Protein AF-A0A2D0ILC5-F1 (afdb_monomer)

Nearest PDB structures (foldseek):
  3kry-assembly5_D  TM=5.131E-01  e=1.274E-02  Homo sapiens
  3kek-assembly2_B  TM=4.446E-01  e=2.159E-02  Homo sapiens
  5uwm-assembly1_A  TM=5.035E-01  e=8.807E-02  Homo sapiens
  8axp-assembly1_B  TM=3.397E-01  e=2.121E-01  Neisseria gonorrhoeae
  1y3h-assembly1_B-2  TM=2.633E-01  e=1.554E+00  Mycobacterium tuberculosis

Solvent-accessible surface area (backbone atoms only — not comparable to full-atom values): 20370 Å² total; per-residue (Å²): 144,73,82,73,66,59,56,61,54,52,51,51,52,49,50,52,50,50,51,50,50,48,51,49,46,65,75,52,53,73,69,60,97,78,74,52,91,82,43,49,86,36,21,66,29,20,24,29,34,32,72,92,24,62,90,68,71,70,38,69,27,29,32,27,77,60,51,35,56,46,42,19,35,44,66,64,79,82,45,49,37,33,38,40,32,68,90,80,49,72,51,76,44,65,44,49,71,43,49,56,51,36,31,50,57,50,30,77,63,26,42,92,47,50,34,37,54,42,54,45,87,77,61,80,89,72,73,66,26,39,42,49,69,40,67,54,62,63,34,54,76,78,67,75,34,71,87,54,60,58,48,54,44,35,64,84,47,78,63,50,67,59,44,34,76,74,35,88,84,45,81,66,27,26,43,44,27,34,37,58,45,80,42,50,65,66,59,51,50,50,43,28,59,34,48,68,48,86,55,62,69,60,48,51,51,53,51,52,31,53,50,52,43,36,38,51,38,39,48,44,26,40,34,60,35,58,47,88,81,68,80,77,71,94,80,82,93,76,84,93,74,81,80,75,73,64,52,47,71,41,68,40,81,52,49,72,42,102,75,49,72,56,36,52,46,48,93,45,67,69,58,35,51,52,47,43,30,65,69,41,44,90,82,34,91,44,48,54,77,88,72,72,54,65,18,74,56,45,53,55,51,47,50,52,32,28,48,42,59,81,80,80,64,73,81,72,67,92,85,69,88,71,92,78,91,86,70,95,70,67,62,46,74,72,78,76,66,85,74,70,75,76,75,79,79,80,129

Mean predicted aligned error: 12.97 Å

Structure (mmCIF, N/CA/C/O backbone):
data_AF-A0A2D0ILC5-F1
#
_entry.id   AF-A0A2D0ILC5-F1
#
loop_
_atom_site.group_PDB
_atom_site.id
_atom_site.type_symbol
_atom_site.label_atom_id
_atom_site.label_alt_id
_atom_site.label_comp_id
_atom_site.label_asym_id
_atom_site.label_entity_id
_atom_site.label_seq_id
_atom_site.pdbx_PDB_ins_code
_atom_site.Cartn_x
_atom_site.Cartn_y
_atom_site.Cartn_z
_atom_site.occupancy
_atom_site.B_iso_or_equiv
_atom_site.auth_seq_id
_atom_site.auth_comp_id
_atom_site.auth_asym_id
_atom_site.auth_atom_id
_atom_site.pdbx_PDB_model_num
ATOM 1 N N . MET A 1 1 ? -43.924 45.103 -37.469 1.00 51.53 1 MET A N 1
ATOM 2 C CA . MET A 1 1 ? -44.116 44.414 -36.174 1.00 51.53 1 MET A CA 1
ATOM 3 C C . MET A 1 1 ? -42.896 43.537 -35.820 1.00 51.53 1 MET A C 1
ATOM 5 O O . MET A 1 1 ? -43.056 42.352 -35.606 1.00 51.53 1 MET A O 1
ATOM 9 N N . TYR A 1 2 ? -41.669 44.092 -35.757 1.00 51.75 2 TYR A N 1
ATOM 10 C CA . TYR A 1 2 ? -40.433 43.300 -35.511 1.00 51.75 2 TYR A CA 1
ATOM 11 C C . TYR A 1 2 ? -39.337 44.029 -34.698 1.00 51.75 2 TYR A C 1
ATOM 13 O O . TYR A 1 2 ? -38.195 43.586 -34.649 1.00 51.75 2 TYR A O 1
ATOM 21 N N . LYS A 1 3 ? -39.639 45.155 -34.031 1.00 47.91 3 LYS A N 1
ATOM 22 C CA . LYS A 1 3 ? -38.614 45.911 -33.273 1.00 47.91 3 LYS A CA 1
ATOM 23 C C . LYS A 1 3 ? -38.399 45.435 -31.827 1.00 47.91 3 LYS A C 1
ATOM 25 O O . LYS A 1 3 ? -37.395 45.803 -31.227 1.00 47.91 3 LYS A O 1
ATOM 30 N N . ASN A 1 4 ? -39.272 44.578 -31.291 1.00 52.16 4 ASN A N 1
ATOM 31 C CA . ASN A 1 4 ? -39.186 44.131 -29.891 1.00 52.16 4 ASN A CA 1
ATOM 32 C C . ASN A 1 4 ? -38.520 42.756 -29.700 1.00 52.16 4 ASN A C 1
ATOM 34 O O . ASN A 1 4 ? -38.183 42.413 -28.573 1.00 52.16 4 ASN A O 1
ATOM 38 N N . PHE A 1 5 ? -38.250 42.006 -30.775 1.00 52.16 5 PHE A N 1
ATOM 39 C CA . PHE A 1 5 ? -37.601 40.686 -30.696 1.00 52.16 5 PHE A CA 1
ATOM 40 C C . PHE A 1 5 ? -36.079 40.756 -30.468 1.00 52.16 5 PHE A C 1
ATOM 42 O O . PHE A 1 5 ? -35.484 39.837 -29.916 1.00 52.16 5 PHE A O 1
ATOM 49 N N . PHE A 1 6 ? -35.436 41.867 -30.840 1.00 52.38 6 PHE A N 1
ATOM 50 C CA . PHE A 1 6 ? -33.976 42.005 -30.752 1.00 52.38 6 PHE A CA 1
ATOM 51 C C . PHE A 1 6 ? -33.457 42.363 -29.351 1.00 52.38 6 PHE A C 1
ATOM 53 O O . PHE A 1 6 ? -32.278 42.156 -29.068 1.00 52.38 6 PHE A O 1
ATOM 60 N N . LYS A 1 7 ? -34.307 42.891 -28.460 1.00 56.12 7 LYS A N 1
ATOM 61 C CA . LYS A 1 7 ? -33.923 43.216 -27.075 1.00 56.12 7 LYS A CA 1
ATOM 62 C C . LYS A 1 7 ? -33.654 41.970 -26.212 1.00 56.12 7 LYS A C 1
ATOM 64 O O . LYS A 1 7 ? -32.572 41.918 -25.631 1.00 56.12 7 LYS A O 1
ATOM 69 N N . PRO A 1 8 ? -34.542 40.957 -26.153 1.00 59.69 8 PRO A N 1
ATOM 70 C CA . PRO A 1 8 ? -34.277 39.756 -25.358 1.00 59.69 8 PRO A CA 1
ATOM 71 C C . PRO A 1 8 ? -33.100 38.940 -25.910 1.00 59.69 8 PRO A C 1
ATOM 73 O O . PRO A 1 8 ? -32.315 38.418 -25.127 1.00 59.69 8 PRO A O 1
ATOM 76 N N . LEU A 1 9 ? -32.895 38.918 -27.235 1.00 65.06 9 LEU A N 1
ATOM 77 C CA . LEU A 1 9 ? -31.760 38.222 -27.853 1.00 65.06 9 LEU A CA 1
ATOM 78 C C . LEU A 1 9 ? -30.407 38.848 -27.466 1.00 65.06 9 LEU A C 1
ATOM 80 O O . LEU A 1 9 ? -29.432 38.136 -27.247 1.00 65.06 9 LEU A O 1
ATOM 84 N N . ARG A 1 10 ? -30.332 40.181 -27.342 1.00 67.19 10 ARG A N 1
ATOM 85 C CA . ARG A 1 10 ? -29.118 40.868 -26.866 1.00 67.19 10 ARG A CA 1
ATOM 86 C C . ARG A 1 10 ? -28.840 40.594 -25.391 1.00 67.19 10 ARG A C 1
ATOM 88 O O . ARG A 1 10 ? -27.687 40.392 -25.035 1.00 67.19 10 ARG A O 1
ATOM 95 N N . ILE A 1 11 ? -29.881 40.545 -24.559 1.00 74.31 11 ILE A N 1
ATOM 96 C CA . ILE A 1 11 ? -29.756 40.238 -23.126 1.00 74.31 11 ILE A CA 1
ATOM 97 C C . ILE A 1 11 ? -29.329 38.779 -22.923 1.00 74.31 11 ILE A C 1
ATOM 99 O O . ILE A 1 11 ? -28.430 38.522 -22.132 1.00 74.31 11 ILE A O 1
ATOM 103 N N . PHE A 1 12 ? -29.903 37.838 -23.678 1.00 75.12 12 PHE A N 1
ATOM 104 C CA . PHE A 1 12 ? -29.522 36.426 -23.621 1.00 75.12 12 PHE A CA 1
ATOM 105 C C . PHE A 1 12 ? -28.073 36.196 -24.070 1.00 75.12 12 PHE A C 1
ATOM 107 O O . PHE A 1 12 ? -27.336 35.480 -23.399 1.00 75.12 12 PHE A O 1
ATOM 114 N N . ASN A 1 13 ? -27.631 36.840 -25.157 1.00 74.88 13 ASN A N 1
ATOM 115 C CA . ASN A 1 13 ? -26.235 36.752 -25.597 1.00 74.88 13 ASN A CA 1
ATOM 116 C C . ASN A 1 13 ? -25.275 37.389 -24.587 1.00 74.88 13 ASN A C 1
ATOM 118 O O . ASN A 1 13 ? -24.208 36.840 -24.345 1.00 74.88 13 ASN A O 1
ATOM 122 N N . LEU A 1 14 ? -25.660 38.505 -23.961 1.00 79.00 14 LEU A N 1
ATOM 123 C CA . LEU A 1 14 ? -24.858 39.140 -22.917 1.00 79.00 14 LEU A CA 1
ATOM 124 C C . LEU A 1 14 ? -24.751 38.248 -21.672 1.00 79.00 14 LEU A C 1
ATOM 126 O O . LEU A 1 14 ? -23.654 38.055 -21.168 1.00 79.00 14 LEU A O 1
ATOM 130 N N . LEU A 1 15 ? -25.859 37.660 -21.211 1.00 79.56 15 LEU A N 1
ATOM 131 C CA . LEU A 1 15 ? -25.866 36.716 -20.088 1.00 79.56 15 LEU A CA 1
ATOM 132 C C . LEU A 1 15 ? -25.072 35.448 -20.402 1.00 79.56 15 LEU A C 1
ATOM 134 O O . LEU A 1 15 ? -24.293 35.012 -19.566 1.00 79.56 15 LEU A O 1
ATOM 138 N N . SER A 1 16 ? -25.214 34.894 -21.608 1.00 73.69 16 SER A N 1
ATOM 139 C CA . SER A 1 16 ? -24.430 33.735 -22.055 1.00 73.69 16 SER A CA 1
ATOM 140 C C . SER A 1 16 ? -22.944 34.069 -22.119 1.00 73.69 16 SER A C 1
ATOM 142 O O . SER A 1 16 ? -22.126 33.262 -21.705 1.00 73.69 16 SER A O 1
ATOM 144 N N . PHE A 1 17 ? -22.586 35.271 -22.580 1.00 76.25 17 PHE A N 1
ATOM 145 C CA . PHE A 1 17 ? -21.200 35.726 -22.618 1.00 76.25 17 PHE A CA 1
ATOM 146 C C . PHE A 1 17 ? -20.642 35.968 -21.215 1.00 76.25 17 PHE A C 1
ATOM 148 O O . PHE A 1 17 ? -19.514 35.578 -20.966 1.00 76.25 17 PHE A O 1
ATOM 155 N N . ILE A 1 18 ? -21.425 36.546 -20.296 1.00 75.31 18 ILE A N 1
ATOM 156 C CA . ILE A 1 18 ? -21.045 36.733 -18.886 1.00 75.31 18 ILE A CA 1
ATOM 157 C C . ILE A 1 18 ? -20.896 35.385 -18.179 1.00 75.31 18 ILE A C 1
ATOM 159 O O . ILE A 1 18 ? -19.941 35.197 -17.442 1.00 75.31 18 ILE A O 1
ATOM 163 N N . LEU A 1 19 ? -21.803 34.434 -18.409 1.00 68.75 19 LEU A N 1
ATOM 164 C CA . LEU A 1 19 ? -21.694 33.082 -17.862 1.00 68.75 19 LEU A CA 1
ATOM 165 C C . LEU A 1 19 ? -20.479 32.358 -18.441 1.00 68.75 19 LEU A C 1
ATOM 167 O O . LEU A 1 19 ? -19.731 31.766 -17.676 1.00 68.75 19 LEU A O 1
ATOM 171 N N . LEU A 1 20 ? -20.230 32.479 -19.750 1.00 67.56 20 LEU A N 1
ATOM 172 C CA . LEU A 1 20 ? -19.059 31.905 -20.410 1.00 67.56 20 LEU A CA 1
ATOM 173 C C . LEU A 1 20 ? -17.760 32.528 -19.876 1.00 67.56 20 LEU A C 1
ATOM 175 O O . LEU A 1 20 ? -16.834 31.800 -19.530 1.00 67.56 20 LEU A O 1
ATOM 179 N N . THR A 1 21 ? -17.681 33.857 -19.749 1.00 59.00 21 THR A N 1
ATOM 180 C CA . THR A 1 21 ? -16.500 34.538 -19.202 1.00 59.00 21 THR A CA 1
ATOM 181 C C . THR A 1 21 ? -16.333 34.308 -17.708 1.00 59.00 21 THR A C 1
ATOM 183 O O . THR A 1 21 ? -15.191 34.217 -17.272 1.00 59.00 21 THR A O 1
ATOM 186 N N . ALA A 1 22 ? -17.414 34.146 -16.942 1.00 56.34 22 ALA A N 1
ATOM 187 C CA . ALA A 1 22 ? -17.372 33.758 -15.535 1.00 56.34 22 ALA A CA 1
ATOM 188 C C . ALA A 1 22 ? -16.908 32.307 -15.366 1.00 56.34 22 ALA A C 1
ATOM 190 O O . ALA A 1 22 ? -16.079 32.047 -14.503 1.00 56.34 22 ALA A O 1
ATOM 191 N N . THR A 1 23 ? -17.340 31.374 -16.223 1.00 53.72 23 THR A N 1
ATOM 192 C CA . THR A 1 23 ? -16.765 30.020 -16.249 1.00 53.72 23 THR A CA 1
ATOM 193 C C . THR A 1 23 ? -15.300 30.047 -16.674 1.00 53.72 23 THR A C 1
ATOM 195 O O . THR A 1 23 ? -14.483 29.398 -16.037 1.00 53.72 23 THR A O 1
ATOM 198 N N . ILE A 1 24 ? -14.921 30.855 -17.671 1.00 54.06 24 ILE A N 1
ATOM 199 C CA . ILE A 1 24 ? -13.520 30.988 -18.093 1.00 54.06 24 ILE A CA 1
ATOM 200 C C . ILE A 1 24 ? -12.669 31.626 -16.985 1.00 54.06 24 ILE A C 1
ATOM 202 O O . ILE A 1 24 ? -11.560 31.164 -16.783 1.00 54.06 24 ILE A O 1
ATOM 206 N N . HIS A 1 25 ? -13.164 32.617 -16.232 1.00 46.06 25 HIS A N 1
ATOM 207 C CA . HIS A 1 25 ? -12.448 33.209 -15.087 1.00 46.06 25 HIS A CA 1
ATOM 208 C C . HIS A 1 25 ? -12.456 32.312 -13.843 1.00 46.06 25 HIS A C 1
ATOM 210 O O . HIS A 1 25 ? -11.523 32.377 -13.054 1.00 46.06 25 HIS A O 1
ATOM 216 N N . GLY A 1 26 ? -13.470 31.460 -13.670 1.00 38.66 26 GLY A N 1
ATOM 217 C CA . GLY A 1 26 ? -13.489 30.426 -12.633 1.00 38.66 26 GLY A CA 1
ATOM 218 C C . GLY A 1 26 ? -12.473 29.313 -12.905 1.00 38.66 26 GLY A C 1
ATOM 219 O O . GLY A 1 26 ? -11.823 28.848 -11.978 1.00 38.66 26 GLY A O 1
ATOM 220 N N . TYR A 1 27 ? -12.279 28.938 -14.176 1.00 44.88 27 TYR A N 1
ATOM 221 C CA . TYR A 1 27 ? -11.223 28.010 -14.612 1.00 44.88 27 TYR A CA 1
ATOM 222 C C . TYR A 1 27 ? -9.848 28.675 -14.772 1.00 44.88 27 TYR A C 1
ATOM 224 O O . TYR A 1 27 ? -8.825 28.004 -14.674 1.00 44.88 27 TYR A O 1
ATOM 232 N N . ALA A 1 28 ? -9.814 29.985 -15.013 1.00 35.00 28 ALA A N 1
ATOM 233 C CA . ALA A 1 28 ? -8.619 30.818 -15.052 1.00 35.00 28 ALA A CA 1
ATOM 234 C C . ALA A 1 28 ? -8.500 31.643 -13.769 1.00 35.00 28 ALA A C 1
ATOM 236 O O . ALA A 1 28 ? -8.163 32.831 -13.827 1.00 35.00 28 ALA A O 1
ATOM 237 N N . GLN A 1 29 ? -8.758 31.021 -12.609 1.00 39.19 29 GLN A N 1
ATOM 238 C CA . GLN A 1 29 ? -8.180 31.565 -11.390 1.00 39.19 29 GLN A CA 1
ATOM 239 C C . GLN A 1 29 ? -6.689 31.784 -11.666 1.00 39.19 29 GLN A C 1
ATOM 241 O O . GLN A 1 29 ? -6.048 30.915 -12.274 1.00 39.19 29 GLN A O 1
ATOM 246 N N . PRO A 1 30 ? -6.146 32.964 -11.322 1.00 41.41 30 PRO A N 1
ATOM 247 C CA . PRO A 1 30 ? -4.721 33.170 -11.448 1.00 41.41 30 PRO A CA 1
ATOM 248 C C . PRO A 1 30 ? -4.071 32.019 -10.691 1.00 41.41 30 PRO A C 1
ATOM 250 O O . PRO A 1 30 ? -4.414 31.788 -9.531 1.00 41.41 30 PRO A O 1
ATOM 253 N N . GLN A 1 31 ? -3.166 31.289 -11.359 1.00 46.25 31 GLN A N 1
ATOM 254 C CA . GLN A 1 31 ? -2.190 30.472 -10.644 1.00 46.25 31 GLN A CA 1
ATOM 255 C C . GLN A 1 31 ? -1.771 31.285 -9.421 1.00 46.25 31 GLN A C 1
ATOM 257 O O . GLN A 1 31 ? -1.516 32.488 -9.610 1.00 46.25 31 GLN A O 1
ATOM 262 N N . PRO A 1 32 ? -1.764 30.703 -8.206 1.00 48.09 32 PRO A N 1
ATOM 263 C CA . PRO A 1 32 ? -1.350 31.443 -7.028 1.00 48.09 32 PRO A CA 1
ATOM 264 C C . PRO A 1 32 ? -0.078 32.180 -7.421 1.00 48.09 32 PRO A C 1
ATOM 266 O O . PRO A 1 32 ? 0.820 31.585 -8.015 1.00 48.09 32 PRO A O 1
ATOM 269 N N . SER A 1 33 ? -0.039 33.500 -7.233 1.00 47.03 33 SER A N 1
ATOM 270 C CA . SER A 1 33 ? 1.003 34.363 -7.814 1.00 47.03 33 SER A CA 1
ATOM 271 C C . SER A 1 33 ? 2.423 34.005 -7.344 1.00 47.03 33 SER A C 1
ATOM 273 O O . SER A 1 33 ? 3.392 34.590 -7.817 1.00 47.03 33 SER A O 1
ATOM 275 N N . ASN A 1 34 ? 2.518 33.024 -6.442 1.00 50.50 34 ASN A N 1
ATOM 276 C CA . ASN A 1 34 ? 3.705 32.415 -5.869 1.00 50.50 34 ASN A CA 1
ATOM 277 C C . ASN A 1 34 ? 3.743 30.884 -6.096 1.00 50.50 34 ASN A C 1
ATOM 279 O O . ASN A 1 34 ? 4.281 30.174 -5.252 1.00 50.50 34 ASN A O 1
ATOM 283 N N . PHE A 1 35 ? 3.137 30.350 -7.166 1.00 45.91 35 PHE A N 1
ATOM 284 C CA . PHE A 1 35 ? 3.274 28.933 -7.510 1.00 45.91 35 PHE A CA 1
ATOM 285 C C . PHE A 1 35 ? 4.727 28.653 -7.890 1.00 45.91 35 PHE A C 1
ATOM 287 O O . PHE A 1 35 ? 5.158 28.920 -9.015 1.00 45.91 35 PHE A O 1
ATOM 294 N N . ASP A 1 36 ? 5.472 28.132 -6.926 1.00 53.84 36 ASP A N 1
ATOM 295 C CA . ASP A 1 36 ? 6.764 27.525 -7.158 1.00 53.84 36 ASP A CA 1
ATOM 296 C C . ASP A 1 36 ? 6.551 26.010 -7.299 1.00 53.84 36 ASP A C 1
ATOM 298 O O . ASP A 1 36 ? 6.313 25.337 -6.297 1.00 53.84 36 ASP A O 1
ATOM 302 N N . PRO A 1 37 ? 6.617 25.438 -8.516 1.00 48.94 37 PRO A N 1
ATOM 303 C CA . PRO A 1 37 ? 6.517 23.991 -8.709 1.00 48.94 37 PRO A CA 1
ATOM 304 C C . PRO A 1 37 ? 7.654 23.210 -8.033 1.00 48.94 37 PRO A C 1
ATOM 306 O O . PRO A 1 37 ? 7.615 21.985 -8.026 1.00 48.94 37 PRO A O 1
ATOM 309 N N . SER A 1 38 ? 8.680 23.895 -7.514 1.00 50.41 38 SER A N 1
ATOM 310 C CA . SER A 1 38 ? 9.736 23.298 -6.699 1.00 50.41 38 SER A CA 1
ATOM 311 C C . SER A 1 38 ? 9.480 23.377 -5.191 1.00 50.41 38 SER A C 1
ATOM 313 O O . SER A 1 38 ? 10.255 22.793 -4.434 1.00 50.41 38 SER A O 1
ATOM 315 N N . ASP A 1 39 ? 8.403 24.036 -4.739 1.00 52.72 39 ASP A N 1
ATOM 316 C CA . ASP A 1 39 ? 7.999 24.019 -3.332 1.00 52.72 39 ASP A CA 1
ATOM 317 C C . ASP A 1 39 ? 7.442 22.622 -2.980 1.00 52.72 39 ASP A C 1
ATOM 319 O O . ASP A 1 39 ? 6.427 22.200 -3.550 1.00 52.72 39 ASP A O 1
ATOM 323 N N . PRO A 1 40 ? 8.083 21.886 -2.044 1.00 53.91 40 PRO A N 1
ATOM 324 C CA . PRO A 1 40 ? 7.642 20.558 -1.623 1.00 53.91 40 PRO A CA 1
ATOM 325 C C . PRO A 1 40 ? 6.187 20.518 -1.152 1.00 53.91 40 PRO A C 1
ATOM 327 O O . PRO A 1 40 ? 5.553 19.474 -1.249 1.00 53.91 40 PRO A O 1
ATOM 330 N N . ALA A 1 41 ? 5.632 21.653 -0.708 1.00 53.88 41 ALA A N 1
ATOM 331 C CA . ALA A 1 41 ? 4.233 21.766 -0.310 1.00 53.88 41 ALA A CA 1
ATOM 332 C C . ALA A 1 41 ? 3.227 21.434 -1.430 1.00 53.88 41 ALA A C 1
ATOM 334 O O . ALA A 1 41 ? 2.063 21.205 -1.119 1.00 53.88 41 ALA A O 1
ATOM 335 N N . TYR A 1 42 ? 3.652 21.391 -2.701 1.00 54.59 42 TYR A N 1
ATOM 336 C CA . TYR A 1 42 ? 2.798 21.043 -3.846 1.00 54.59 42 TYR A CA 1
ATOM 337 C C . TYR A 1 42 ? 3.136 19.685 -4.484 1.00 54.59 42 TYR A C 1
ATOM 339 O O . TYR A 1 42 ? 2.537 19.322 -5.505 1.00 54.59 42 TYR A O 1
ATOM 347 N N . ASN A 1 43 ? 4.062 18.922 -3.891 1.00 60.25 43 ASN A N 1
ATOM 348 C CA . ASN A 1 43 ? 4.400 17.565 -4.315 1.00 60.25 43 ASN A CA 1
ATOM 349 C C . ASN A 1 43 ? 3.539 16.560 -3.551 1.00 60.25 43 ASN A C 1
ATOM 351 O O . ASN A 1 43 ? 3.956 16.066 -2.513 1.00 60.25 43 ASN A O 1
ATOM 355 N N . HIS A 1 44 ? 2.355 16.237 -4.071 1.00 68.00 44 HIS A N 1
ATOM 356 C CA . HIS A 1 44 ? 1.489 15.204 -3.474 1.00 68.00 44 HIS A CA 1
ATOM 357 C C . HIS A 1 44 ? 1.720 13.808 -4.060 1.00 68.00 44 HIS A C 1
ATOM 359 O O . HIS A 1 44 ? 1.114 12.845 -3.611 1.00 68.00 44 HIS A O 1
ATOM 365 N N . VAL A 1 45 ? 2.558 13.692 -5.091 1.00 73.94 45 VAL A N 1
ATOM 366 C CA . VAL A 1 45 ? 2.919 12.413 -5.703 1.00 73.94 45 VAL A CA 1
ATOM 367 C C . VAL A 1 45 ? 4.431 12.342 -5.761 1.00 73.94 45 VAL A C 1
ATOM 369 O O . VAL A 1 45 ? 5.066 13.305 -6.190 1.00 73.94 45 VAL A O 1
ATOM 372 N N . SER A 1 46 ? 5.006 11.219 -5.354 1.00 76.81 46 SER A N 1
ATOM 373 C CA . SER A 1 46 ? 6.426 10.941 -5.532 1.00 76.81 46 SER A CA 1
ATOM 374 C C . SER A 1 46 ? 6.623 9.519 -6.040 1.00 76.81 46 SER A C 1
ATOM 376 O O . SER A 1 46 ? 5.740 8.668 -5.902 1.00 76.81 46 SER A O 1
ATOM 378 N N . VAL A 1 47 ? 7.724 9.292 -6.749 1.00 80.69 47 VAL A N 1
ATOM 379 C CA . VAL A 1 47 ? 7.965 8.061 -7.510 1.00 80.69 47 VAL A CA 1
ATOM 380 C C . VAL A 1 47 ? 9.420 7.657 -7.381 1.00 80.69 47 VAL A C 1
ATOM 382 O O . VAL A 1 47 ? 10.288 8.528 -7.401 1.00 80.69 47 VAL A O 1
ATOM 385 N N . PHE A 1 48 ? 9.700 6.360 -7.306 1.00 83.38 48 PHE A N 1
ATOM 386 C CA . PHE A 1 48 ? 11.070 5.865 -7.317 1.00 83.38 48 PHE A CA 1
ATOM 387 C C . PHE A 1 48 ? 11.736 6.118 -8.672 1.00 83.38 48 PHE A C 1
ATOM 389 O O . PHE A 1 48 ? 11.116 6.062 -9.741 1.00 83.38 48 PHE A O 1
ATOM 396 N N . ILE A 1 49 ? 13.030 6.393 -8.617 1.00 78.44 49 ILE A N 1
ATOM 397 C CA . ILE A 1 49 ? 13.944 6.479 -9.743 1.00 78.44 49 ILE A CA 1
ATOM 398 C C . ILE A 1 49 ? 14.748 5.185 -9.768 1.00 78.44 49 ILE A C 1
ATOM 400 O O . ILE A 1 49 ? 15.192 4.680 -8.746 1.00 78.44 49 ILE A O 1
ATOM 404 N N . GLU A 1 50 ? 14.966 4.666 -10.965 1.00 77.69 50 GLU A N 1
ATOM 405 C CA . GLU A 1 50 ? 15.826 3.521 -11.186 1.00 77.69 50 GLU A CA 1
ATOM 406 C C . GLU A 1 50 ? 17.267 3.830 -10.761 1.00 77.69 50 GLU A C 1
ATOM 408 O O . GLU A 1 50 ? 17.923 4.690 -11.364 1.00 77.69 50 GLU A O 1
ATOM 413 N N . GLU A 1 51 ? 17.774 3.077 -9.786 1.00 75.19 51 GLU A N 1
ATOM 414 C CA . GLU A 1 51 ? 19.090 3.297 -9.184 1.00 75.19 51 GLU A CA 1
ATOM 415 C C . GLU A 1 51 ? 20.222 3.305 -10.226 1.00 75.19 51 GLU A C 1
ATOM 417 O O . GLU A 1 51 ? 21.048 4.218 -10.274 1.00 75.19 51 GLU A O 1
ATOM 422 N N . GLU A 1 52 ? 20.196 2.356 -11.167 1.00 73.50 52 GLU A N 1
ATOM 423 C CA . GLU A 1 52 ? 21.190 2.247 -12.246 1.00 73.50 52 GLU A CA 1
ATOM 424 C C . GLU A 1 52 ? 21.261 3.500 -13.141 1.00 73.50 52 GLU A C 1
ATOM 426 O O . GLU A 1 52 ? 22.248 3.731 -13.845 1.00 73.50 52 GLU A O 1
ATOM 431 N N . THR A 1 53 ? 20.209 4.323 -13.143 1.00 67.25 53 THR A N 1
ATOM 432 C CA . THR A 1 53 ? 20.092 5.503 -14.009 1.00 67.25 53 THR A CA 1
ATOM 433 C C . THR A 1 53 ? 20.424 6.816 -13.310 1.00 67.25 53 THR A C 1
ATOM 435 O O . THR A 1 53 ? 20.558 7.838 -13.989 1.00 67.25 53 THR A O 1
ATOM 438 N N . LEU A 1 54 ? 20.629 6.799 -11.989 1.00 66.81 54 LEU A N 1
ATOM 439 C CA . LEU A 1 54 ? 20.899 7.994 -11.182 1.00 66.81 54 LEU A CA 1
ATOM 440 C C . LEU A 1 54 ? 22.120 8.774 -11.669 1.00 66.81 54 LEU A C 1
ATOM 442 O O . LEU A 1 54 ? 22.118 10.002 -11.660 1.00 66.81 54 LEU A O 1
ATOM 446 N N . HIS A 1 55 ? 23.154 8.067 -12.126 1.00 67.62 55 HIS A N 1
ATOM 447 C CA . HIS A 1 55 ? 24.408 8.661 -12.595 1.00 67.62 55 HIS A CA 1
ATOM 448 C C . HIS A 1 55 ? 24.385 9.084 -14.072 1.00 67.62 55 HIS A C 1
ATOM 450 O O . HIS A 1 55 ? 25.406 9.527 -14.598 1.00 67.62 55 HIS A O 1
ATOM 456 N N . THR A 1 56 ? 23.252 8.924 -14.765 1.00 68.81 56 THR A N 1
ATOM 457 C CA . THR A 1 56 ? 23.111 9.271 -16.186 1.00 68.81 56 THR A CA 1
ATOM 458 C C . THR A 1 56 ? 21.891 10.162 -16.425 1.00 68.81 56 THR A C 1
ATOM 460 O O . THR A 1 56 ? 21.894 11.325 -16.033 1.00 68.81 56 THR A O 1
ATOM 463 N N . ILE A 1 57 ? 20.860 9.650 -17.099 1.00 70.00 57 ILE A N 1
ATOM 464 C CA . ILE A 1 57 ? 19.563 10.304 -17.255 1.00 70.00 57 ILE A CA 1
ATOM 465 C C . ILE A 1 57 ? 18.605 9.537 -16.344 1.00 70.00 57 ILE A C 1
ATOM 467 O O . ILE A 1 57 ? 18.207 8.437 -16.740 1.00 70.00 57 ILE A O 1
ATOM 471 N N . PRO A 1 58 ? 18.240 10.091 -15.171 1.00 66.94 58 PRO A N 1
ATOM 472 C CA . PRO A 1 58 ? 17.327 9.453 -14.234 1.00 66.94 58 PRO A CA 1
ATOM 473 C C . PRO A 1 58 ? 16.042 9.007 -14.926 1.00 66.94 58 PRO A C 1
ATOM 475 O O . PRO A 1 58 ? 15.411 9.782 -15.655 1.00 66.94 58 PRO A O 1
ATOM 478 N N . ARG A 1 59 ? 15.662 7.749 -14.718 1.00 74.38 59 ARG A N 1
ATOM 479 C CA . ARG A 1 59 ? 14.426 7.173 -15.246 1.00 74.38 59 ARG A CA 1
ATOM 480 C C . ARG A 1 59 ? 13.536 6.739 -14.091 1.00 74.38 59 ARG A C 1
ATOM 482 O O . ARG A 1 59 ? 14.064 6.206 -13.123 1.00 74.38 59 ARG A O 1
ATOM 489 N N . PRO A 1 60 ? 12.212 6.916 -14.192 1.00 78.06 60 PRO A N 1
ATOM 490 C CA . PRO A 1 60 ? 11.297 6.338 -13.220 1.00 78.06 60 PRO A CA 1
ATOM 491 C C . PRO A 1 60 ? 11.474 4.826 -13.145 1.00 78.06 60 PRO A C 1
ATOM 493 O O . PRO A 1 60 ? 11.729 4.176 -14.167 1.00 78.06 60 PRO A O 1
ATOM 496 N N . TYR A 1 61 ? 11.290 4.289 -11.948 1.00 84.31 61 TYR A N 1
ATOM 497 C CA . TYR A 1 61 ? 11.159 2.863 -11.727 1.00 84.31 61 TYR A CA 1
ATOM 498 C C . TYR A 1 61 ? 10.032 2.291 -12.598 1.00 84.31 61 TYR A C 1
ATOM 500 O O . TYR A 1 61 ? 8.951 2.875 -12.709 1.00 84.31 61 TYR A O 1
ATOM 508 N N . SER A 1 62 ? 10.277 1.136 -13.221 1.00 88.00 62 SER A N 1
ATOM 509 C CA . SER A 1 62 ? 9.260 0.412 -13.988 1.00 88.00 62 SER A CA 1
ATOM 510 C C . SER A 1 62 ? 9.040 -0.970 -13.394 1.00 88.00 62 SER A C 1
ATOM 512 O O . SER A 1 62 ? 9.854 -1.876 -13.565 1.00 88.00 62 SER A O 1
ATOM 514 N N . ALA A 1 63 ? 7.880 -1.159 -12.771 1.00 91.31 63 ALA A N 1
ATOM 515 C CA . ALA A 1 63 ? 7.480 -2.453 -12.233 1.00 91.31 63 ALA A CA 1
ATOM 516 C C . ALA A 1 63 ? 7.422 -3.540 -13.321 1.00 91.31 63 ALA A C 1
ATOM 518 O O . ALA A 1 63 ? 7.848 -4.667 -13.085 1.00 91.31 63 ALA A O 1
ATOM 519 N N . VAL A 1 64 ? 6.970 -3.206 -14.537 1.00 91.06 64 VAL A N 1
ATOM 520 C CA . VAL A 1 64 ? 6.953 -4.162 -15.660 1.00 91.06 64 VAL A CA 1
ATOM 521 C C . VAL A 1 64 ? 8.365 -4.571 -16.078 1.00 91.06 64 VAL A C 1
ATOM 523 O O . VAL A 1 64 ? 8.570 -5.709 -16.494 1.00 91.06 64 VAL A O 1
ATOM 526 N N . HIS A 1 65 ? 9.351 -3.677 -15.970 1.00 88.25 65 HIS A N 1
ATOM 527 C CA . HIS A 1 65 ? 10.737 -4.040 -16.246 1.00 88.25 65 HIS A CA 1
ATOM 528 C C . HIS A 1 65 ? 11.268 -5.073 -15.242 1.00 88.25 65 HIS A C 1
ATOM 530 O O . HIS A 1 65 ? 11.892 -6.048 -15.657 1.00 88.25 65 HIS A O 1
ATOM 536 N N . HIS A 1 66 ? 10.995 -4.874 -13.950 1.00 90.69 66 HIS A N 1
ATOM 537 C CA . HIS A 1 66 ? 11.569 -5.693 -12.879 1.00 90.69 66 HIS A CA 1
ATOM 538 C C . HIS A 1 66 ? 10.810 -6.998 -12.618 1.00 90.69 66 HIS A C 1
ATOM 540 O O . HIS A 1 66 ? 11.422 -8.053 -12.469 1.00 90.69 66 HIS A O 1
ATOM 546 N N . TYR A 1 67 ? 9.477 -6.964 -12.617 1.00 92.38 67 TYR A N 1
ATOM 547 C CA . TYR A 1 67 ? 8.642 -8.150 -12.388 1.00 92.38 67 TYR A CA 1
ATOM 548 C C . TYR A 1 67 ? 8.233 -8.864 -13.685 1.00 92.38 67 TYR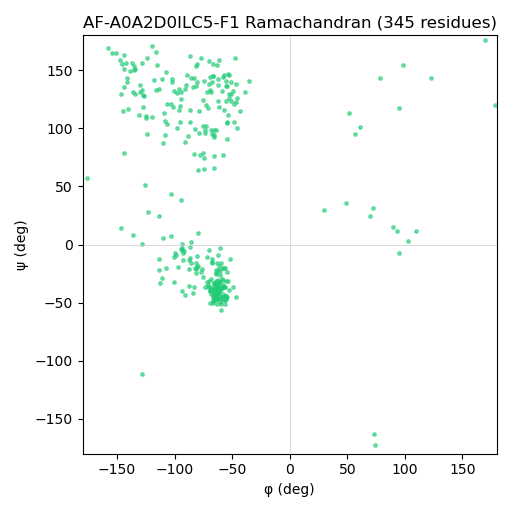 A C 1
ATOM 550 O O . TYR A 1 67 ? 7.730 -9.992 -13.646 1.00 92.38 67 TYR A O 1
ATOM 558 N N . GLY A 1 68 ? 8.422 -8.229 -14.844 1.00 90.88 68 GLY A N 1
ATOM 559 C CA . GLY A 1 68 ? 7.749 -8.623 -16.078 1.00 90.88 68 GLY A CA 1
ATOM 560 C C . GLY A 1 68 ? 6.264 -8.227 -16.061 1.00 90.88 68 GLY A C 1
ATOM 561 O O . GLY A 1 68 ? 5.834 -7.434 -15.224 1.00 90.88 68 GLY A O 1
ATOM 562 N N . PRO A 1 69 ? 5.432 -8.801 -16.947 1.00 91.44 69 PRO A N 1
ATOM 563 C CA . PRO A 1 69 ? 4.010 -8.452 -17.016 1.00 91.44 69 PRO A CA 1
ATOM 564 C C . PRO A 1 69 ? 3.183 -8.944 -15.817 1.00 91.44 69 PRO A C 1
ATOM 566 O O . PRO A 1 69 ? 1.991 -8.663 -15.727 1.00 91.44 69 PRO A O 1
ATOM 569 N N . PHE A 1 70 ? 3.791 -9.699 -14.898 1.00 94.25 70 PHE A N 1
ATOM 570 C CA . PHE A 1 70 ? 3.094 -10.336 -13.791 1.00 94.25 70 PHE A CA 1
ATOM 571 C C . PHE A 1 70 ? 3.923 -10.273 -12.503 1.00 94.25 70 PHE A C 1
ATOM 573 O O . PHE A 1 70 ? 4.970 -10.921 -12.402 1.00 94.25 70 PHE A O 1
ATOM 580 N N . MET A 1 71 ? 3.404 -9.572 -11.499 1.00 96.50 71 MET A N 1
ATOM 581 C CA . MET A 1 71 ? 3.886 -9.636 -10.121 1.00 96.50 71 MET A CA 1
ATOM 582 C C . MET A 1 71 ? 3.168 -10.798 -9.421 1.00 96.50 71 MET A C 1
ATOM 584 O O . MET A 1 71 ? 1.970 -10.732 -9.146 1.00 96.50 71 MET A O 1
ATOM 588 N N . ARG A 1 72 ? 3.884 -11.901 -9.199 1.00 96.62 72 ARG A N 1
ATOM 589 C CA . ARG A 1 72 ? 3.360 -13.148 -8.631 1.00 96.62 72 ARG A CA 1
ATOM 590 C C . ARG A 1 72 ? 3.667 -13.219 -7.152 1.00 96.62 72 ARG A C 1
ATOM 592 O O . ARG A 1 72 ? 4.787 -13.585 -6.783 1.00 96.62 72 ARG A O 1
ATOM 599 N N . TYR A 1 73 ? 2.666 -12.907 -6.334 1.00 97.56 73 TYR A N 1
ATOM 600 C CA . TYR A 1 73 ? 2.838 -12.890 -4.891 1.00 97.56 73 TYR A CA 1
ATOM 601 C C . TYR A 1 73 ? 2.626 -14.263 -4.251 1.00 97.56 73 TYR A C 1
ATOM 603 O O . TYR A 1 73 ? 1.754 -15.039 -4.652 1.00 97.56 73 TYR A O 1
ATOM 611 N N . THR A 1 74 ? 3.413 -14.554 -3.219 1.00 97.06 74 THR A N 1
ATOM 612 C CA . THR A 1 74 ? 3.188 -15.672 -2.296 1.00 97.06 74 THR A CA 1
ATOM 613 C C . THR A 1 74 ? 2.866 -15.150 -0.910 1.00 97.06 74 THR A C 1
ATOM 615 O O . THR A 1 74 ? 3.571 -14.282 -0.403 1.00 97.06 74 THR A O 1
ATOM 618 N N . ILE A 1 75 ? 1.840 -15.723 -0.294 1.00 96.62 75 ILE A N 1
ATOM 619 C CA . ILE A 1 75 ? 1.417 -15.440 1.073 1.00 96.62 75 ILE A CA 1
ATOM 620 C C . ILE A 1 75 ? 0.920 -16.743 1.699 1.00 96.62 75 ILE A C 1
ATOM 622 O O . ILE A 1 75 ? 0.201 -17.502 1.045 1.00 96.62 75 ILE A O 1
ATOM 626 N N . ASP A 1 76 ? 1.317 -17.029 2.940 1.00 95.38 76 ASP A N 1
ATOM 627 C CA . ASP A 1 76 ? 0.725 -18.135 3.695 1.00 95.38 76 ASP A CA 1
ATOM 628 C C . ASP A 1 76 ? -0.684 -17.713 4.174 1.00 95.38 76 ASP A C 1
ATOM 630 O O . ASP A 1 76 ? -0.818 -16.689 4.847 1.00 95.38 76 ASP A O 1
ATOM 634 N N . PRO A 1 77 ? -1.750 -18.475 3.853 1.00 94.69 77 PRO A N 1
ATOM 635 C CA . PRO A 1 77 ? -3.126 -18.144 4.230 1.00 94.69 77 PRO A CA 1
ATOM 636 C C . PRO A 1 77 ? -3.387 -17.954 5.725 1.00 94.69 77 PRO A C 1
ATOM 638 O O . PRO A 1 77 ? -4.419 -17.395 6.100 1.00 94.69 77 PRO A O 1
ATOM 641 N N . GLN A 1 78 ? -2.512 -18.479 6.584 1.00 95.69 78 GLN A N 1
ATOM 642 C CA . GLN A 1 78 ? -2.657 -18.408 8.035 1.00 95.69 78 GLN A CA 1
ATOM 643 C C . GLN A 1 78 ? -1.919 -17.226 8.662 1.00 95.69 78 GLN A C 1
ATOM 645 O O . GLN A 1 78 ? -2.038 -17.034 9.872 1.00 95.69 78 GLN A O 1
ATOM 650 N N . ILE A 1 79 ? -1.174 -16.426 7.890 1.00 96.00 79 ILE A N 1
ATOM 651 C CA . ILE A 1 79 ? -0.442 -15.303 8.479 1.00 96.00 79 ILE A CA 1
ATOM 652 C C . ILE A 1 79 ? -1.399 -14.200 8.931 1.00 96.00 79 ILE A C 1
ATOM 654 O O . ILE A 1 79 ? -2.353 -13.818 8.240 1.00 96.00 79 ILE A O 1
ATOM 658 N N . THR A 1 80 ? -1.098 -13.664 10.106 1.00 97.94 80 THR A N 1
ATOM 659 C CA . THR A 1 80 ? -1.843 -12.587 10.750 1.00 97.94 80 THR A CA 1
ATOM 660 C C . THR A 1 80 ? -0.883 -11.543 11.296 1.00 97.94 80 THR A C 1
ATOM 662 O O . THR A 1 80 ? 0.212 -11.896 11.734 1.00 97.94 80 THR A O 1
ATOM 665 N N . ILE A 1 81 ? -1.326 -10.291 11.357 1.00 97.62 81 ILE A N 1
ATOM 666 C CA . ILE A 1 81 ? -0.745 -9.281 12.249 1.00 97.62 81 ILE A CA 1
ATOM 667 C C . ILE A 1 81 ? -1.586 -9.215 13.528 1.00 97.62 81 ILE A C 1
ATOM 669 O O . ILE A 1 81 ? -2.816 -9.190 13.457 1.00 97.62 81 ILE A O 1
ATOM 673 N N . ARG A 1 82 ? -0.931 -9.208 14.691 1.00 98.06 82 ARG A N 1
ATOM 674 C CA . ARG A 1 82 ? -1.590 -9.049 15.993 1.00 98.06 82 ARG A CA 1
ATOM 675 C C . ARG A 1 82 ? -1.575 -7.593 16.438 1.00 98.06 82 ARG A C 1
ATOM 677 O O . ARG A 1 82 ? -0.502 -7.023 16.594 1.00 98.06 82 ARG A O 1
ATOM 684 N N . PHE A 1 83 ? -2.734 -7.027 16.742 1.00 97.88 83 PHE A N 1
ATOM 685 C CA . PHE A 1 83 ? -2.831 -5.759 17.460 1.00 97.88 83 PHE A CA 1
ATOM 686 C C . PHE A 1 83 ? -3.008 -6.022 18.949 1.00 97.88 83 PHE A C 1
ATOM 688 O O . PHE A 1 83 ? -3.992 -6.633 19.361 1.00 97.88 83 PHE A O 1
ATOM 695 N N . ASN A 1 84 ? -2.065 -5.546 19.751 1.00 97.25 84 ASN A N 1
ATOM 696 C CA . ASN A 1 84 ? -2.172 -5.461 21.196 1.00 97.25 84 ASN A CA 1
ATOM 697 C C . ASN A 1 84 ? -2.858 -4.133 21.529 1.00 97.25 84 ASN A C 1
ATOM 699 O O . ASN A 1 84 ? -2.367 -3.054 21.208 1.00 97.25 84 ASN A O 1
ATOM 703 N N . ILE A 1 85 ? -4.043 -4.213 22.115 1.00 95.88 85 ILE A N 1
ATOM 704 C CA . ILE A 1 85 ? -4.881 -3.056 22.397 1.00 95.88 85 ILE A CA 1
ATOM 705 C C . ILE A 1 85 ? -4.603 -2.595 23.823 1.00 95.88 85 ILE A C 1
ATOM 707 O O . ILE A 1 85 ? -4.670 -3.381 24.777 1.00 95.88 85 ILE A O 1
ATOM 711 N N . GLU A 1 86 ? -4.376 -1.292 23.981 1.00 92.69 86 GLU A N 1
ATOM 712 C CA . GLU A 1 86 ? -4.194 -0.655 25.283 1.00 92.69 86 GLU A CA 1
ATOM 713 C C . GLU A 1 86 ? -5.268 -1.114 26.295 1.00 92.69 86 GLU A C 1
ATOM 715 O O . GLU A 1 86 ? -6.479 -1.000 26.072 1.00 92.69 86 GLU A O 1
ATOM 720 N N . GLY A 1 87 ? -4.826 -1.668 27.426 1.00 88.75 87 GLY A N 1
ATOM 721 C CA . GLY A 1 87 ? -5.697 -2.318 28.413 1.00 88.75 87 GLY A CA 1
ATOM 722 C C . GLY A 1 87 ? -5.684 -3.852 28.375 1.00 88.75 87 GLY A C 1
ATOM 723 O O . GLY A 1 87 ? -6.389 -4.467 29.171 1.00 88.75 87 GLY A O 1
ATOM 724 N N . GLY A 1 88 ? -4.861 -4.467 27.516 1.00 90.00 88 GLY A N 1
ATOM 725 C CA . GLY A 1 88 ? -4.527 -5.898 27.564 1.00 90.00 88 GLY A CA 1
ATOM 726 C C . GLY A 1 88 ? -5.401 -6.811 26.701 1.00 90.00 88 GLY A C 1
ATOM 727 O O . GLY A 1 88 ? -5.336 -8.028 26.851 1.00 90.00 88 GLY A O 1
ATOM 728 N N . GLU A 1 89 ? -6.221 -6.244 25.816 1.00 94.69 89 GLU A N 1
ATOM 729 C CA . GLU A 1 89 ? -6.953 -7.005 24.796 1.00 94.69 89 GLU A CA 1
ATOM 730 C C . GLU A 1 89 ? -6.070 -7.182 23.551 1.00 94.69 89 GLU A C 1
ATOM 732 O O . GLU A 1 89 ? -5.108 -6.441 23.364 1.00 94.69 89 GLU A O 1
ATOM 737 N N . SER A 1 90 ? -6.390 -8.133 22.674 1.00 96.56 90 SER A N 1
ATOM 738 C CA . SER A 1 90 ? -5.707 -8.253 21.384 1.00 96.56 90 SER A CA 1
ATOM 739 C C . SER A 1 90 ? -6.643 -8.727 20.281 1.00 96.56 90 SER A C 1
ATOM 741 O O . SER A 1 90 ? -7.636 -9.399 20.553 1.00 96.56 90 SER A O 1
ATOM 743 N N . GLU A 1 91 ? -6.299 -8.395 19.040 1.00 98.00 91 GLU A N 1
ATOM 744 C CA . GLU A 1 91 ? -7.038 -8.786 17.840 1.00 98.00 91 GLU A CA 1
ATOM 745 C C . GLU A 1 91 ? -6.055 -9.257 16.758 1.00 98.00 91 GLU A C 1
ATOM 747 O O . GLU A 1 91 ? -5.071 -8.574 16.475 1.00 98.00 91 GLU A O 1
ATOM 752 N N . ASP A 1 92 ? -6.319 -10.415 16.148 1.00 98.06 92 ASP A N 1
ATOM 753 C CA . ASP A 1 92 ? -5.488 -10.977 15.077 1.00 98.06 92 ASP A CA 1
ATOM 754 C C . ASP A 1 92 ? -6.168 -10.752 13.719 1.00 98.06 92 ASP A C 1
ATOM 756 O O . ASP A 1 92 ? -7.270 -11.243 13.473 1.00 98.06 92 ASP A O 1
ATOM 760 N N . ILE A 1 93 ? -5.494 -10.046 12.810 1.00 98.38 93 ILE A N 1
ATOM 761 C CA . ILE A 1 93 ? -6.024 -9.704 11.486 1.00 98.38 93 ILE A CA 1
ATOM 762 C C . ILE A 1 93 ? -5.332 -10.545 10.419 1.00 98.38 93 ILE A C 1
ATOM 764 O O . ILE A 1 93 ? -4.112 -10.484 10.258 1.00 98.38 93 ILE A O 1
ATOM 768 N N . ARG A 1 94 ? -6.113 -11.331 9.670 1.00 98.12 94 ARG A N 1
ATOM 769 C CA . ARG A 1 94 ? -5.610 -12.163 8.565 1.00 98.12 94 ARG A CA 1
ATOM 770 C C . ARG A 1 94 ? -5.208 -11.300 7.379 1.00 98.12 94 ARG A C 1
ATOM 772 O O . ARG A 1 94 ? -5.997 -10.484 6.914 1.00 98.12 94 ARG A O 1
ATOM 779 N N . LEU A 1 95 ? -4.010 -11.534 6.846 1.00 98.31 95 LEU A N 1
ATOM 780 C CA . LEU A 1 95 ? -3.479 -10.699 5.767 1.00 98.31 95 LEU A CA 1
ATOM 781 C C . LEU A 1 95 ? -3.986 -11.109 4.380 1.00 98.31 95 LEU A C 1
ATOM 783 O O . LEU A 1 95 ? -4.247 -10.232 3.562 1.00 98.31 95 LEU A O 1
ATOM 787 N N . GLN A 1 96 ? -4.164 -12.407 4.100 1.00 98.00 96 GLN A N 1
ATOM 788 C CA . GLN A 1 96 ? -4.471 -12.865 2.737 1.00 98.00 96 GLN A CA 1
ATOM 789 C C . GLN A 1 96 ? -5.717 -12.216 2.105 1.00 98.00 96 GLN A C 1
ATOM 791 O O . GLN A 1 96 ? -5.589 -11.718 0.989 1.00 98.00 96 GLN A O 1
ATOM 796 N N . PRO A 1 97 ? -6.883 -12.131 2.778 1.00 98.19 97 PRO A N 1
ATOM 797 C C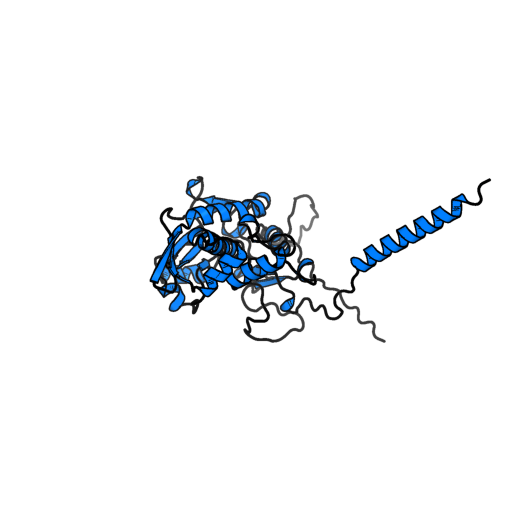A . PRO A 1 97 ? -8.050 -11.482 2.178 1.00 98.19 97 PRO A CA 1
ATOM 798 C C . PRO A 1 97 ? -7.789 -10.017 1.796 1.00 98.19 97 PRO A C 1
ATOM 800 O O . PRO A 1 97 ? -8.248 -9.556 0.757 1.00 98.19 97 PRO A O 1
ATOM 803 N N . LEU A 1 98 ? -7.010 -9.303 2.615 1.00 98.56 98 LEU A N 1
ATOM 804 C CA . LEU A 1 98 ? -6.676 -7.891 2.411 1.00 98.56 98 LEU A CA 1
ATOM 805 C C . LEU A 1 98 ? -5.671 -7.712 1.264 1.00 98.56 98 LEU A C 1
ATOM 807 O O . LEU A 1 98 ? -5.767 -6.757 0.499 1.00 98.56 98 LEU A O 1
ATOM 811 N N . VAL A 1 99 ? -4.731 -8.650 1.125 1.00 98.56 99 VAL A N 1
ATOM 812 C CA . VAL A 1 99 ? -3.778 -8.714 0.009 1.00 98.56 99 VAL A CA 1
ATOM 813 C C . VAL A 1 99 ? -4.489 -8.987 -1.310 1.00 98.56 99 VAL A C 1
ATOM 815 O O . VAL A 1 99 ? -4.234 -8.287 -2.286 1.00 98.56 99 VAL A O 1
ATOM 818 N N . ASP A 1 100 ? -5.390 -9.969 -1.344 1.00 98.19 100 ASP A N 1
ATOM 819 C CA . ASP A 1 100 ? -6.141 -10.322 -2.552 1.00 98.19 100 ASP A CA 1
ATOM 820 C C . ASP A 1 100 ? -7.033 -9.147 -3.008 1.00 98.19 100 ASP A C 1
ATO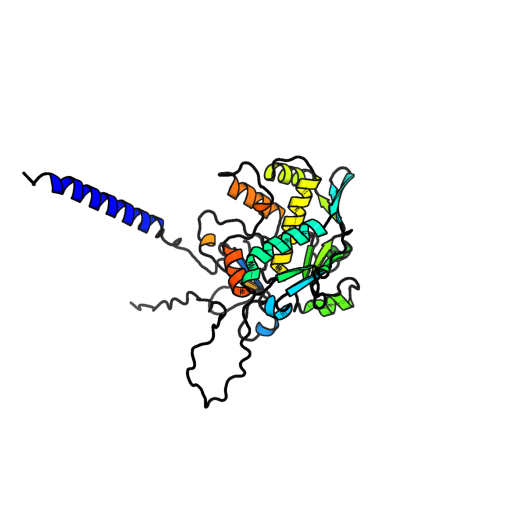M 822 O O . ASP A 1 100 ? -7.124 -8.841 -4.202 1.00 98.19 100 ASP A O 1
ATOM 826 N N . GLU A 1 101 ? -7.646 -8.437 -2.056 1.00 98.31 101 GLU A N 1
ATOM 827 C CA . GLU A 1 101 ? -8.422 -7.224 -2.325 1.00 98.31 101 GLU A CA 1
ATOM 828 C C . GLU A 1 101 ? -7.539 -6.084 -2.859 1.00 98.31 101 GLU A C 1
ATOM 830 O O . GLU A 1 101 ? -7.867 -5.481 -3.882 1.00 98.31 101 GLU A O 1
ATOM 835 N N . ALA A 1 102 ? -6.387 -5.822 -2.235 1.00 98.50 102 ALA A N 1
ATOM 836 C CA . ALA A 1 102 ? -5.462 -4.784 -2.689 1.00 98.50 102 ALA A CA 1
ATOM 837 C C . ALA A 1 102 ? -4.877 -5.093 -4.078 1.00 98.50 102 ALA A C 1
ATOM 839 O O . ALA A 1 102 ? -4.789 -4.205 -4.928 1.00 98.50 102 ALA A O 1
ATOM 840 N N . ALA A 1 103 ? -4.538 -6.356 -4.350 1.00 98.19 103 ALA A N 1
ATOM 841 C CA . ALA A 1 103 ? -4.102 -6.803 -5.670 1.00 98.19 103 ALA A CA 1
ATOM 842 C C . ALA A 1 103 ? -5.202 -6.595 -6.725 1.00 98.19 103 ALA A C 1
ATOM 844 O O . ALA A 1 103 ? -4.916 -6.143 -7.835 1.00 98.19 103 ALA A O 1
ATOM 845 N N . THR A 1 104 ? -6.465 -6.865 -6.375 1.00 98.06 104 THR A N 1
ATOM 846 C CA . THR A 1 104 ? -7.618 -6.603 -7.251 1.00 98.06 104 THR A CA 1
ATOM 847 C C . THR A 1 104 ? -7.725 -5.117 -7.588 1.00 98.06 104 THR A C 1
ATOM 849 O O . THR A 1 104 ? -7.772 -4.772 -8.768 1.00 98.06 104 THR A O 1
ATOM 852 N N . TYR A 1 105 ? -7.659 -4.239 -6.585 1.00 98.12 105 TYR A N 1
ATOM 853 C CA . TYR A 1 105 ? -7.659 -2.790 -6.793 1.00 98.12 105 TYR A CA 1
ATOM 854 C C . TYR A 1 105 ? -6.528 -2.336 -7.731 1.00 98.12 105 TYR A C 1
ATOM 856 O O . TYR A 1 105 ? -6.746 -1.584 -8.682 1.00 98.12 105 TYR A O 1
ATOM 864 N N . TRP A 1 106 ? -5.305 -2.822 -7.512 1.00 97.81 106 TRP A N 1
ATOM 865 C CA . TRP A 1 106 ? -4.171 -2.469 -8.364 1.00 97.81 106 TRP A CA 1
ATOM 866 C C . TRP A 1 106 ? -4.319 -2.994 -9.797 1.00 97.81 106 TRP A C 1
ATOM 868 O O . TRP A 1 106 ? -3.952 -2.295 -10.744 1.00 97.81 106 TRP A O 1
ATOM 878 N N . ASN A 1 107 ? -4.925 -4.166 -9.990 1.00 97.12 107 ASN A N 1
ATOM 879 C CA . ASN A 1 107 ? -5.234 -4.700 -11.318 1.00 97.12 107 ASN A CA 1
ATOM 880 C C . ASN A 1 107 ? -6.272 -3.864 -12.076 1.00 97.12 107 ASN A C 1
ATOM 882 O O . ASN A 1 107 ? -6.155 -3.726 -13.292 1.00 97.12 107 ASN A O 1
ATOM 886 N N . GLU A 1 108 ? -7.243 -3.254 -11.392 1.00 95.88 108 GLU A N 1
ATOM 887 C CA . GLU A 1 108 ? -8.182 -2.306 -12.019 1.00 95.88 108 GLU A CA 1
ATOM 888 C C . GLU A 1 108 ? -7.473 -1.047 -12.547 1.00 95.88 108 GLU A C 1
ATOM 890 O O . GLU A 1 108 ? -7.950 -0.372 -13.466 1.00 95.88 108 GLU A O 1
ATOM 895 N N . ILE A 1 109 ? -6.317 -0.713 -11.972 1.00 92.81 109 ILE A N 1
ATOM 896 C CA . ILE A 1 109 ? -5.544 0.473 -12.340 1.00 92.81 109 ILE A CA 1
ATOM 897 C C . ILE A 1 109 ? -4.488 0.166 -13.392 1.00 92.81 109 ILE A C 1
ATOM 899 O O . ILE A 1 109 ? -4.284 1.008 -14.267 1.00 92.81 109 ILE A O 1
ATOM 903 N N . LEU A 1 110 ? -3.815 -0.980 -13.281 1.00 92.56 110 LEU A N 1
ATOM 904 C CA . LEU A 1 110 ? -2.595 -1.304 -14.024 1.00 92.56 110 LEU A CA 1
ATOM 905 C C . LEU A 1 110 ? -2.764 -2.448 -15.028 1.00 92.56 110 LEU A C 1
ATOM 907 O O . LEU A 1 110 ? -1.887 -2.632 -15.874 1.00 92.56 110 LEU A O 1
ATOM 911 N N . GLY A 1 111 ? -3.869 -3.198 -14.969 1.00 86.12 111 GLY A N 1
ATOM 912 C CA . GLY A 1 111 ? -4.093 -4.361 -15.829 1.00 86.12 111 GLY A CA 1
ATOM 913 C C . GLY A 1 111 ? -4.053 -4.016 -17.318 1.00 86.12 111 GLY A C 1
ATOM 914 O O . GLY A 1 111 ? -3.475 -4.753 -18.115 1.00 86.12 111 GLY A O 1
ATOM 915 N N . ASP A 1 112 ? -4.583 -2.851 -17.693 1.00 85.25 112 ASP A N 1
ATOM 916 C CA . ASP A 1 112 ? -4.528 -2.314 -19.058 1.00 85.25 112 ASP A CA 1
ATOM 917 C C . ASP A 1 112 ? -3.191 -1.627 -19.400 1.00 85.25 112 ASP A C 1
ATOM 919 O O . ASP A 1 112 ? -2.920 -1.346 -20.567 1.00 85.25 112 ASP A O 1
ATOM 923 N N . GLN A 1 113 ? -2.332 -1.406 -18.402 1.00 84.25 113 GLN A N 1
ATOM 924 C CA . GLN A 1 113 ? -0.978 -0.877 -18.559 1.00 84.25 113 GLN A CA 1
ATOM 925 C C . GLN A 1 113 ? 0.080 -1.981 -18.672 1.00 84.25 113 GLN A C 1
ATOM 927 O O . GLN A 1 113 ? 1.255 -1.671 -18.829 1.00 84.25 113 GLN A O 1
ATOM 932 N N . GLY A 1 114 ? -0.303 -3.262 -18.633 1.00 86.56 114 GLY A N 1
ATOM 933 C CA . GLY A 1 114 ? 0.611 -4.385 -18.863 1.00 86.56 114 GLY A CA 1
ATOM 934 C C . GLY A 1 114 ? 1.307 -4.928 -17.614 1.00 86.56 114 GLY A C 1
ATOM 935 O O . GLY A 1 114 ? 2.263 -5.689 -17.757 1.00 86.56 114 GLY A O 1
ATOM 936 N N . LEU A 1 115 ? 0.830 -4.574 -16.415 1.00 92.62 115 LEU A N 1
ATOM 937 C CA . LEU A 1 115 ? 1.189 -5.251 -15.168 1.00 92.62 115 LEU A CA 1
ATOM 938 C C . LEU A 1 115 ? -0.054 -5.899 -14.560 1.00 92.62 115 LEU A C 1
ATOM 940 O O . LEU A 1 115 ? -1.094 -5.262 -14.422 1.00 92.62 115 LEU A O 1
ATOM 944 N N . THR A 1 116 ? 0.065 -7.154 -14.143 1.00 95.62 116 THR A N 1
ATOM 945 C CA . THR A 1 116 ? -0.976 -7.845 -13.379 1.00 95.62 116 THR A CA 1
ATOM 946 C C . THR A 1 116 ? -0.389 -8.426 -12.093 1.00 95.62 116 THR A C 1
ATOM 948 O O . THR A 1 116 ? 0.608 -9.144 -12.124 1.00 95.62 116 THR A O 1
ATOM 951 N N . ILE A 1 117 ? -1.006 -8.127 -10.956 1.00 97.19 117 ILE A N 1
ATOM 952 C CA . ILE A 1 117 ? -0.646 -8.635 -9.632 1.00 97.19 117 ILE A CA 1
ATOM 953 C C . ILE A 1 117 ? -1.539 -9.834 -9.321 1.00 97.19 117 ILE A C 1
ATOM 955 O O . ILE A 1 117 ? -2.756 -9.697 -9.227 1.00 97.19 117 ILE A O 1
ATOM 959 N N . VAL A 1 118 ? -0.960 -11.024 -9.191 1.00 96.50 118 VAL A N 1
ATOM 960 C CA . VAL A 1 118 ? -1.720 -12.276 -9.041 1.00 96.50 118 VAL A CA 1
ATOM 961 C C . VAL A 1 118 ? -1.084 -13.194 -8.005 1.00 96.50 118 VAL A C 1
ATOM 963 O O . VAL A 1 118 ? 0.143 -13.210 -7.879 1.00 96.50 118 VAL A O 1
ATOM 966 N N . PRO A 1 119 ? -1.878 -14.010 -7.291 1.00 96.69 119 PRO A N 1
ATOM 967 C CA . PRO A 1 119 ? -1.312 -14.999 -6.392 1.00 96.69 119 PRO A CA 1
ATOM 968 C C . PRO A 1 119 ? -0.574 -16.055 -7.214 1.00 96.69 119 PRO A C 1
ATOM 970 O O . PRO A 1 119 ? -1.029 -16.448 -8.290 1.00 96.69 119 PRO A O 1
ATOM 973 N N . PHE A 1 120 ? 0.535 -16.581 -6.701 1.00 93.50 120 PHE A N 1
ATOM 974 C CA . PHE A 1 120 ? 1.278 -17.658 -7.365 1.00 93.50 120 PHE A CA 1
ATOM 975 C C . PHE A 1 120 ? 0.399 -18.892 -7.657 1.00 93.50 120 PHE A C 1
ATOM 977 O O . PHE A 1 120 ? 0.570 -19.558 -8.679 1.00 93.50 120 PHE A O 1
ATOM 984 N N . SER A 1 121 ? -0.606 -19.154 -6.814 1.00 89.62 121 SER A N 1
ATOM 985 C CA . SER A 1 121 ? -1.583 -20.237 -6.998 1.00 89.62 121 SER A CA 1
ATOM 986 C C . SER A 1 121 ? -2.461 -20.099 -8.251 1.00 89.62 121 SER A C 1
ATOM 988 O O . SER A 1 121 ? -3.055 -21.089 -8.670 1.00 89.62 121 SER A O 1
ATOM 990 N N . SER A 1 122 ? -2.527 -18.917 -8.877 1.00 85.38 122 SER A N 1
ATOM 991 C CA . SER A 1 122 ? -3.278 -18.687 -10.125 1.00 85.38 122 SER A CA 1
ATOM 992 C C . SER A 1 122 ? -2.634 -19.316 -11.374 1.00 85.38 122 SER A C 1
ATOM 994 O O . SER A 1 122 ? -3.287 -19.417 -12.412 1.00 85.38 122 SER A O 1
ATOM 996 N N . GLY A 1 123 ? -1.393 -19.808 -11.265 1.00 77.38 123 GLY A N 1
ATOM 997 C CA . GLY A 1 123 ? -0.706 -20.586 -12.297 1.00 77.38 123 GLY A CA 1
ATOM 998 C C . GLY A 1 123 ? 0.265 -19.792 -13.186 1.00 77.38 123 GLY A C 1
ATOM 999 O O . GLY A 1 123 ? 0.134 -18.589 -13.403 1.00 77.38 123 GLY A O 1
ATOM 1000 N N . GLY A 1 124 ? 1.255 -20.511 -13.733 1.00 74.25 124 GLY A N 1
ATOM 1001 C CA . GLY A 1 124 ? 2.292 -19.990 -14.633 1.00 74.25 124 GLY A CA 1
ATOM 1002 C C . GLY A 1 124 ? 3.427 -19.234 -13.925 1.00 74.25 124 GLY A C 1
ATOM 1003 O O . GLY A 1 124 ? 3.191 -18.494 -12.980 1.00 74.25 124 GLY A O 1
ATOM 1004 N N . GLY A 1 125 ? 4.663 -19.374 -14.420 1.00 84.69 125 GLY A N 1
ATOM 1005 C CA . GLY A 1 125 ? 5.839 -18.625 -13.944 1.00 84.69 125 GLY A CA 1
ATOM 1006 C C . GLY A 1 125 ? 6.408 -19.068 -12.588 1.00 84.69 125 GLY A C 1
ATOM 1007 O O . GLY A 1 125 ? 6.013 -20.089 -12.034 1.00 84.69 125 GLY A O 1
ATOM 1008 N N . ILE A 1 126 ? 7.370 -18.292 -12.081 1.00 90.38 126 ILE A N 1
ATOM 1009 C CA . ILE A 1 126 ? 7.973 -18.434 -10.745 1.00 90.38 126 ILE A CA 1
ATOM 1010 C C . ILE A 1 126 ? 7.477 -17.300 -9.835 1.00 90.38 126 ILE A C 1
ATOM 1012 O O . ILE A 1 126 ? 7.202 -16.211 -10.352 1.00 90.38 126 ILE A O 1
ATOM 1016 N N . PRO A 1 127 ? 7.341 -17.520 -8.514 1.00 93.06 127 PRO A N 1
ATOM 1017 C CA . PRO A 1 127 ? 7.036 -16.434 -7.591 1.00 93.06 127 PRO A CA 1
ATOM 1018 C C . PRO A 1 127 ? 8.171 -15.406 -7.619 1.00 93.06 127 PRO A C 1
ATOM 1020 O O . PRO A 1 127 ? 9.346 -15.772 -7.672 1.00 93.06 127 PRO A O 1
ATOM 1023 N N . ASN A 1 128 ? 7.816 -14.126 -7.625 1.00 95.12 128 ASN A N 1
ATOM 1024 C CA . ASN A 1 128 ? 8.775 -13.018 -7.686 1.00 95.12 128 ASN A CA 1
ATOM 1025 C C . ASN A 1 128 ? 8.434 -11.882 -6.710 1.00 95.12 128 ASN A C 1
ATOM 1027 O O . ASN A 1 128 ? 9.064 -10.829 -6.766 1.00 95.12 128 ASN A O 1
ATOM 1031 N N . PHE A 1 129 ? 7.454 -12.103 -5.829 1.00 97.25 129 PHE A N 1
ATOM 1032 C CA . PHE A 1 129 ? 7.056 -11.171 -4.786 1.00 97.25 129 PHE A CA 1
ATOM 1033 C C . PHE A 1 129 ? 6.591 -11.954 -3.547 1.00 97.25 129 PHE A C 1
ATOM 1035 O O . PHE A 1 129 ? 5.777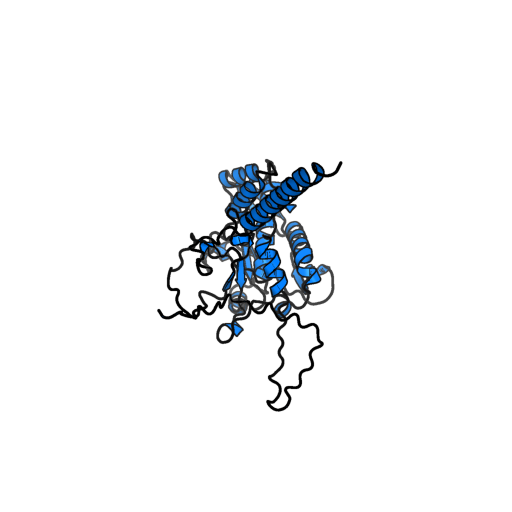 -12.869 -3.671 1.00 97.25 129 PHE A O 1
ATOM 1042 N N . ILE A 1 130 ? 7.095 -11.647 -2.355 1.00 97.12 130 ILE A N 1
ATOM 1043 C CA . ILE A 1 130 ? 6.689 -12.318 -1.109 1.00 97.12 130 ILE A CA 1
ATOM 1044 C C . ILE A 1 130 ? 5.902 -11.375 -0.208 1.00 97.12 130 ILE A C 1
ATOM 1046 O O . ILE A 1 130 ? 6.206 -10.193 -0.116 1.00 97.12 130 ILE A O 1
ATOM 1050 N N . ILE A 1 131 ? 4.881 -11.891 0.469 1.00 97.94 131 ILE A N 1
ATOM 1051 C CA . ILE A 1 131 ? 4.168 -11.162 1.513 1.00 97.94 131 ILE A CA 1
ATOM 1052 C C . ILE A 1 131 ? 4.154 -12.039 2.755 1.00 97.94 131 ILE A C 1
ATOM 1054 O O . ILE A 1 131 ? 3.625 -13.152 2.732 1.00 97.94 131 ILE A O 1
ATOM 1058 N N . GLN A 1 132 ? 4.765 -11.557 3.832 1.00 96.50 132 GLN A N 1
ATOM 1059 C CA . GLN A 1 132 ? 4.907 -12.334 5.060 1.00 96.50 132 GLN A CA 1
ATOM 1060 C C . GLN A 1 132 ? 5.052 -11.449 6.292 1.00 96.50 132 GLN A C 1
ATOM 1062 O O . GLN A 1 132 ? 5.371 -10.263 6.189 1.00 96.50 132 GLN A O 1
ATOM 1067 N N . THR A 1 133 ? 4.877 -12.055 7.466 1.00 96.25 133 THR A N 1
ATOM 1068 C CA . THR A 1 133 ? 5.238 -11.414 8.727 1.00 96.25 133 THR A CA 1
ATOM 1069 C C . THR A 1 133 ? 6.687 -11.706 9.116 1.00 96.25 133 THR A C 1
ATOM 1071 O O . THR A 1 133 ? 7.204 -12.794 8.860 1.00 96.25 133 THR A O 1
ATOM 1074 N N . VAL A 1 134 ? 7.354 -10.741 9.749 1.00 94.31 134 VAL A N 1
ATOM 1075 C CA . VAL A 1 134 ? 8.739 -10.846 10.232 1.00 94.31 134 VAL A CA 1
ATOM 1076 C C . VAL A 1 134 ? 8.847 -10.435 11.702 1.00 94.31 134 VAL A C 1
ATOM 1078 O O . VAL A 1 134 ? 7.986 -9.696 12.192 1.00 94.31 134 VAL A O 1
ATOM 1081 N N . PRO A 1 135 ? 9.879 -10.902 12.431 1.00 93.31 135 PRO A N 1
ATOM 1082 C CA . PRO A 1 135 ? 10.066 -10.549 13.835 1.00 93.31 135 PRO A CA 1
ATOM 1083 C C . PRO A 1 135 ? 10.087 -9.035 14.051 1.00 93.31 135 PRO A C 1
ATOM 1085 O O . PRO A 1 135 ? 10.772 -8.322 13.321 1.00 93.31 135 PRO A O 1
ATOM 1088 N N . ASN A 1 136 ? 9.400 -8.544 15.086 1.00 91.31 136 ASN A N 1
ATOM 1089 C CA . ASN A 1 136 ? 9.333 -7.102 15.354 1.00 91.31 136 ASN A CA 1
ATOM 1090 C C . ASN A 1 136 ? 10.724 -6.472 15.567 1.00 91.31 136 ASN A C 1
ATOM 1092 O O . ASN A 1 136 ? 10.916 -5.314 15.214 1.00 91.31 136 ASN A O 1
ATOM 1096 N N . SER A 1 137 ? 11.705 -7.231 16.080 1.00 89.62 137 SER A N 1
ATOM 1097 C CA . SER A 1 137 ? 13.103 -6.785 16.247 1.00 89.62 137 SER A CA 1
ATOM 1098 C C . SER A 1 137 ? 13.720 -6.246 14.955 1.00 89.62 137 SER A C 1
ATOM 1100 O O . SER A 1 137 ? 14.494 -5.298 15.005 1.00 89.62 137 SER A O 1
ATOM 1102 N N . TYR A 1 138 ? 13.302 -6.768 13.796 1.00 88.62 138 TYR A N 1
ATOM 1103 C CA . TYR A 1 138 ? 13.743 -6.289 12.486 1.00 88.62 138 TYR A CA 1
ATOM 1104 C C . TYR A 1 138 ? 13.474 -4.789 12.268 1.00 88.62 138 TYR A C 1
ATOM 1106 O O . TYR A 1 138 ? 14.290 -4.083 11.682 1.00 88.62 138 TYR A O 1
ATOM 1114 N N . PHE A 1 139 ? 12.348 -4.283 12.779 1.00 84.25 139 PHE A N 1
ATOM 1115 C CA . PHE A 1 139 ? 11.959 -2.876 12.648 1.00 84.25 139 PHE A CA 1
ATOM 1116 C C . PHE A 1 139 ? 12.642 -1.965 13.681 1.00 84.25 139 PHE A C 1
ATOM 1118 O O . PHE A 1 139 ? 12.743 -0.754 13.464 1.00 84.25 139 PHE A O 1
ATOM 1125 N N . TYR A 1 140 ? 13.127 -2.528 14.793 1.00 77.69 140 TYR A N 1
ATOM 1126 C CA . TYR A 1 140 ? 13.757 -1.774 15.879 1.00 77.69 140 TYR A CA 1
ATOM 1127 C C . TYR A 1 140 ? 15.271 -1.633 15.713 1.00 77.69 140 TYR A C 1
ATOM 1129 O O . TYR A 1 140 ? 15.798 -0.542 15.933 1.00 77.69 140 TYR A O 1
ATOM 1137 N N . ASP A 1 141 ? 15.953 -2.713 15.327 1.00 68.12 141 ASP A N 1
ATOM 1138 C CA . ASP A 1 141 ? 17.404 -2.823 15.492 1.00 68.12 141 ASP A CA 1
ATOM 1139 C C . ASP A 1 141 ? 18.199 -2.239 14.312 1.00 68.12 141 ASP A C 1
ATOM 1141 O O . ASP A 1 141 ? 19.242 -1.623 14.527 1.00 68.12 141 ASP A O 1
ATOM 1145 N N . ASP A 1 142 ? 17.701 -2.367 13.076 1.00 56.78 142 ASP A N 1
ATOM 1146 C CA . ASP A 1 142 ? 18.554 -2.189 11.888 1.00 56.78 142 ASP A CA 1
ATOM 1147 C C . ASP A 1 142 ? 18.224 -0.971 11.014 1.00 56.78 142 ASP A C 1
ATOM 1149 O O . ASP A 1 142 ? 19.095 -0.471 10.300 1.00 56.78 142 ASP A O 1
ATOM 1153 N N . PHE A 1 143 ? 17.000 -0.438 11.097 1.00 57.53 143 PHE A N 1
ATOM 1154 C CA . PHE A 1 143 ? 16.548 0.642 10.202 1.00 57.53 143 PHE A CA 1
ATOM 1155 C C . PHE A 1 143 ? 15.960 1.866 10.913 1.00 57.53 143 PHE A C 1
ATOM 1157 O O . PHE A 1 143 ? 15.562 2.820 10.250 1.00 57.53 143 PHE A O 1
ATOM 1164 N N . ASN A 1 144 ? 15.906 1.869 12.253 1.00 59.16 144 ASN A N 1
ATOM 1165 C CA . ASN A 1 144 ? 15.200 2.893 13.038 1.00 59.16 144 ASN A CA 1
ATOM 1166 C C . ASN A 1 144 ? 13.760 3.137 12.528 1.00 59.16 144 ASN A C 1
ATOM 1168 O O . ASN A 1 144 ? 13.253 4.257 12.538 1.00 59.16 144 ASN A O 1
ATOM 1172 N N . MET A 1 145 ? 13.099 2.068 12.076 1.00 68.50 145 MET A N 1
ATOM 1173 C CA . MET A 1 145 ? 11.747 2.076 11.512 1.00 68.50 145 MET A CA 1
ATOM 1174 C C . MET A 1 145 ? 10.706 1.749 12.584 1.00 68.50 145 MET A C 1
ATOM 1176 O O . MET A 1 145 ? 9.732 1.045 12.334 1.00 68.50 145 MET A O 1
ATOM 1180 N N . GLN A 1 146 ? 10.914 2.254 13.803 1.00 67.75 146 GLN A N 1
ATOM 1181 C CA . GLN A 1 146 ? 10.125 1.869 14.979 1.00 67.75 146 GLN A CA 1
ATOM 1182 C C . GLN A 1 146 ? 8.628 2.189 14.830 1.00 67.75 146 GLN A C 1
ATOM 1184 O O . GLN A 1 146 ? 7.800 1.575 15.498 1.00 67.75 146 GLN A O 1
ATOM 1189 N N . SER A 1 147 ? 8.288 3.145 13.961 1.00 73.81 147 SER A N 1
ATOM 1190 C CA . SER A 1 147 ? 6.917 3.552 13.647 1.00 73.81 147 SER A CA 1
ATOM 1191 C C . SER A 1 147 ? 6.303 2.835 12.440 1.00 73.81 147 SER A C 1
ATOM 1193 O O . SER A 1 147 ? 5.125 3.038 12.163 1.00 73.81 147 SER A O 1
ATOM 1195 N N . SER A 1 148 ? 7.069 2.033 11.697 1.00 84.31 148 SER A N 1
ATOM 1196 C CA . SER A 1 148 ? 6.579 1.341 10.502 1.00 84.31 148 SER A CA 1
ATOM 1197 C C . SER A 1 148 ? 6.031 -0.036 10.868 1.00 84.31 148 SER A C 1
ATOM 1199 O O . SER A 1 148 ? 6.670 -0.803 11.586 1.00 84.31 148 SER A O 1
ATOM 1201 N N . MET A 1 149 ? 4.856 -0.382 10.339 1.00 91.25 149 MET A N 1
ATOM 1202 C CA . MET A 1 149 ? 4.271 -1.720 10.533 1.00 91.25 149 MET A CA 1
ATOM 1203 C C . MET A 1 149 ? 4.540 -2.663 9.372 1.00 91.25 149 MET A C 1
ATOM 1205 O O . MET A 1 149 ? 4.420 -3.878 9.519 1.00 91.25 149 MET A O 1
ATOM 1209 N N . ALA A 1 150 ? 4.879 -2.107 8.219 1.00 93.69 150 ALA A N 1
ATOM 1210 C CA . ALA A 1 150 ? 5.339 -2.855 7.079 1.00 93.69 150 ALA A CA 1
ATOM 1211 C C . ALA A 1 150 ? 6.414 -2.070 6.344 1.00 93.69 150 ALA A C 1
ATOM 1213 O O . ALA A 1 150 ? 6.607 -0.875 6.572 1.00 93.69 150 ALA A O 1
ATOM 1214 N N . ILE A 1 151 ? 7.141 -2.798 5.514 1.00 92.75 151 ILE A N 1
ATOM 1215 C CA . ILE A 1 151 ? 8.090 -2.257 4.563 1.00 92.75 151 ILE A CA 1
ATOM 1216 C C . ILE A 1 151 ? 7.994 -3.064 3.281 1.00 92.75 151 ILE A C 1
ATOM 1218 O O . ILE A 1 151 ? 7.902 -4.297 3.305 1.00 92.75 151 ILE A O 1
ATOM 1222 N N . THR A 1 152 ? 8.065 -2.362 2.163 1.00 95.50 152 THR A N 1
ATOM 1223 C CA . THR A 1 152 ? 8.225 -2.970 0.854 1.00 95.50 152 THR A CA 1
ATOM 1224 C C . THR A 1 152 ? 9.674 -2.885 0.411 1.00 95.50 152 THR A C 1
ATOM 1226 O O . THR A 1 152 ? 10.283 -1.823 0.468 1.00 95.50 152 THR A O 1
ATOM 1229 N N . TYR A 1 153 ? 10.202 -4.008 -0.066 1.00 94.00 153 TYR A N 1
ATOM 1230 C CA . TYR A 1 153 ? 11.415 -4.046 -0.875 1.00 94.00 153 TYR A CA 1
ATOM 1231 C C . TYR A 1 153 ? 11.015 -4.381 -2.304 1.00 94.00 153 TYR A C 1
ATOM 1233 O O . TYR A 1 153 ? 10.632 -5.514 -2.602 1.00 94.00 153 TYR A O 1
ATOM 1241 N N . GLU A 1 154 ? 11.062 -3.395 -3.186 1.00 93.25 154 GLU A N 1
ATOM 1242 C CA . GLU A 1 154 ? 10.744 -3.552 -4.595 1.00 93.25 154 GLU A CA 1
ATOM 1243 C C . GLU A 1 154 ? 11.804 -4.376 -5.346 1.00 93.25 154 GLU A C 1
ATOM 1245 O O . GLU A 1 154 ? 12.954 -4.535 -4.925 1.00 93.25 154 GLU A O 1
ATOM 1250 N N . ALA A 1 155 ? 11.418 -4.962 -6.478 1.00 92.31 155 ALA A N 1
ATOM 1251 C CA . ALA A 1 155 ? 12.351 -5.702 -7.312 1.00 92.31 155 ALA A CA 1
ATOM 1252 C C . ALA A 1 155 ? 13.358 -4.740 -7.937 1.00 92.31 155 ALA A C 1
ATOM 1254 O O . ALA A 1 155 ? 12.973 -3.728 -8.496 1.00 92.31 155 ALA A O 1
ATOM 1255 N N . GLY A 1 156 ? 14.646 -5.062 -7.844 1.00 86.88 156 GLY A N 1
ATOM 1256 C CA . GLY A 1 156 ? 15.714 -4.142 -8.244 1.00 86.88 156 GLY A CA 1
ATOM 1257 C C . GLY A 1 156 ? 16.285 -3.310 -7.093 1.00 86.88 156 GLY A C 1
ATOM 1258 O O . GLY A 1 156 ? 17.326 -2.695 -7.292 1.00 86.88 156 GLY A O 1
ATOM 1259 N N . TYR A 1 157 ? 15.699 -3.365 -5.889 1.00 87.62 157 TYR A N 1
ATOM 1260 C CA . TYR A 1 157 ? 16.267 -2.738 -4.693 1.00 87.62 157 TYR A CA 1
ATOM 1261 C C . TYR A 1 157 ? 17.692 -3.253 -4.412 1.00 87.62 157 TYR A C 1
ATOM 1263 O O . TYR A 1 157 ? 17.888 -4.438 -4.105 1.00 87.62 157 TYR A O 1
ATOM 1271 N N . SER A 1 158 ? 18.708 -2.385 -4.487 1.00 82.75 158 SER A N 1
ATOM 1272 C CA . SER A 1 158 ? 20.121 -2.784 -4.326 1.00 82.75 158 SER A CA 1
ATOM 1273 C C . SER A 1 158 ? 20.442 -3.375 -2.957 1.00 82.75 158 SER A C 1
ATOM 1275 O O . SER A 1 158 ? 21.276 -4.283 -2.846 1.00 82.75 158 SER A O 1
ATOM 1277 N N . GLY A 1 159 ? 19.754 -2.912 -1.912 1.00 84.88 159 GLY A N 1
ATOM 1278 C CA . GLY A 1 159 ? 19.920 -3.405 -0.547 1.00 84.88 159 GLY A CA 1
ATOM 1279 C C . GLY A 1 159 ? 19.447 -4.848 -0.354 1.00 84.88 159 GLY A C 1
ATOM 1280 O O . GLY A 1 159 ? 19.856 -5.501 0.607 1.00 84.88 159 GLY A O 1
ATOM 1281 N N . LEU A 1 160 ? 18.656 -5.408 -1.277 1.00 88.00 160 LEU A N 1
ATOM 1282 C CA . LEU A 1 160 ? 18.034 -6.721 -1.095 1.00 88.00 160 LEU A CA 1
ATOM 1283 C C . LEU A 1 160 ? 19.061 -7.854 -0.962 1.00 88.00 160 LEU A C 1
ATOM 1285 O O . LEU A 1 160 ? 18.866 -8.786 -0.184 1.00 88.00 160 LEU A O 1
ATOM 1289 N N . ARG A 1 161 ? 20.191 -7.773 -1.678 1.00 88.56 161 ARG A N 1
ATOM 1290 C CA . ARG A 1 161 ? 21.263 -8.777 -1.570 1.00 88.56 161 ARG A CA 1
ATOM 1291 C C . ARG A 1 161 ? 21.900 -8.779 -0.181 1.00 88.56 161 ARG A C 1
ATOM 1293 O O . ARG A 1 161 ? 22.204 -9.849 0.343 1.00 88.56 161 ARG A O 1
ATOM 1300 N N . TYR A 1 162 ? 22.117 -7.594 0.388 1.00 89.88 162 TYR A N 1
ATOM 1301 C CA . TYR A 1 162 ? 22.633 -7.448 1.745 1.00 89.88 162 TYR A CA 1
ATOM 1302 C C . TYR A 1 162 ? 21.622 -7.985 2.760 1.00 89.88 162 TYR A C 1
ATOM 1304 O O . TYR A 1 162 ? 21.987 -8.778 3.627 1.00 89.88 162 TYR A O 1
ATOM 1312 N N . LEU A 1 163 ? 20.347 -7.621 2.615 1.00 90.25 163 LEU A N 1
ATOM 1313 C CA . LEU A 1 163 ? 19.281 -8.089 3.497 1.00 90.25 163 LEU A CA 1
ATOM 1314 C C . LEU A 1 163 ? 19.159 -9.613 3.488 1.00 90.25 163 LEU A C 1
ATOM 1316 O O . LEU A 1 163 ? 19.136 -10.224 4.548 1.00 90.25 163 LEU A O 1
ATOM 1320 N N . ASN A 1 164 ? 19.188 -10.240 2.313 1.00 90.00 164 ASN A N 1
ATOM 1321 C CA . ASN A 1 164 ? 19.116 -11.696 2.183 1.00 90.00 164 ASN A CA 1
ATOM 1322 C C . ASN A 1 164 ? 20.292 -12.410 2.878 1.00 90.00 164 ASN A C 1
ATOM 1324 O O . ASN A 1 164 ? 20.119 -13.468 3.479 1.00 90.00 164 ASN A O 1
ATOM 1328 N N . SER A 1 165 ? 21.492 -11.813 2.892 1.00 89.06 165 SER A N 1
ATOM 1329 C CA . SER A 1 165 ? 22.625 -12.399 3.622 1.00 89.06 165 SER A CA 1
ATOM 1330 C C . SER A 1 165 ? 22.559 -12.221 5.145 1.00 89.06 165 SER A C 1
ATOM 1332 O O . SER A 1 165 ? 23.237 -12.964 5.851 1.00 89.06 165 SER A O 1
ATOM 1334 N N . HIS A 1 166 ? 21.791 -11.248 5.648 1.00 90.31 166 HIS A N 1
ATOM 1335 C CA . HIS A 1 166 ? 21.688 -10.939 7.084 1.00 90.31 166 HIS A CA 1
ATOM 1336 C C . HIS A 1 166 ? 20.420 -11.513 7.726 1.00 90.31 166 HIS A C 1
ATOM 1338 O O . HIS A 1 166 ? 20.456 -11.943 8.878 1.00 90.31 166 HIS A O 1
ATOM 1344 N N . TYR A 1 167 ? 19.324 -11.599 6.971 1.00 91.38 167 TYR A N 1
ATOM 1345 C CA . TYR A 1 167 ? 18.030 -12.085 7.433 1.00 91.38 167 TYR A CA 1
ATOM 1346 C C . TYR A 1 167 ? 17.564 -13.227 6.544 1.00 91.38 167 TYR A C 1
ATOM 1348 O O . TYR A 1 167 ? 17.131 -13.024 5.412 1.00 91.38 167 TYR A O 1
ATOM 1356 N N . SER A 1 168 ? 17.574 -14.442 7.091 1.00 91.50 168 SER A N 1
ATOM 1357 C CA . SER A 1 168 ? 17.154 -15.651 6.371 1.00 91.50 168 SER A CA 1
ATOM 1358 C C . SER A 1 168 ? 15.694 -15.625 5.908 1.00 91.50 168 SER A C 1
ATOM 1360 O O . SER A 1 168 ? 15.321 -16.392 5.023 1.00 91.50 168 SER A O 1
ATOM 1362 N N . PHE A 1 169 ? 14.866 -14.758 6.497 1.00 91.00 169 PHE A N 1
ATOM 1363 C CA . PHE A 1 169 ? 13.481 -14.558 6.084 1.00 91.00 169 PHE A CA 1
ATOM 1364 C C . PHE A 1 169 ? 13.339 -13.599 4.889 1.00 91.00 169 PHE A C 1
ATOM 1366 O O . PHE A 1 169 ? 12.329 -13.678 4.195 1.00 91.00 169 PHE A O 1
ATOM 1373 N N . ILE A 1 170 ? 14.320 -12.741 4.584 1.00 91.31 170 ILE A N 1
ATOM 1374 C CA . ILE A 1 170 ? 14.268 -11.838 3.420 1.00 91.31 170 ILE A CA 1
ATOM 1375 C C . ILE A 1 170 ? 14.849 -12.553 2.208 1.00 91.31 170 ILE A C 1
ATOM 1377 O O . ILE A 1 170 ? 16.051 -12.555 1.971 1.00 91.31 170 ILE A O 1
ATOM 1381 N N . THR A 1 171 ? 13.985 -13.189 1.426 1.00 88.38 171 THR A N 1
ATOM 1382 C CA . THR A 1 171 ? 14.419 -14.070 0.329 1.00 88.38 171 THR A CA 1
ATOM 1383 C C . THR A 1 171 ? 14.192 -13.479 -1.057 1.00 88.38 171 THR A C 1
ATOM 1385 O O . THR A 1 171 ? 14.824 -13.912 -2.020 1.00 88.38 171 THR A O 1
ATOM 1388 N N . SER A 1 172 ? 13.299 -12.497 -1.178 1.00 92.50 172 SER A N 1
ATOM 1389 C CA . SER A 1 172 ? 12.874 -11.925 -2.458 1.00 92.50 172 SER A CA 1
ATOM 1390 C C . SER A 1 172 ? 12.291 -10.515 -2.276 1.00 92.50 172 SER A C 1
ATOM 1392 O O . SER A 1 172 ? 12.072 -10.093 -1.139 1.00 92.50 172 SER A O 1
ATOM 1394 N N . PRO A 1 173 ? 12.048 -9.759 -3.358 1.00 96.50 173 PRO A N 1
ATOM 1395 C CA . PRO A 1 173 ? 11.237 -8.547 -3.285 1.00 96.50 173 PRO A CA 1
ATOM 1396 C C . PRO A 1 173 ? 9.877 -8.848 -2.650 1.00 96.50 173 PRO A C 1
ATOM 1398 O O . PRO A 1 173 ? 9.354 -9.949 -2.829 1.00 96.50 173 PRO A O 1
ATOM 1401 N N . GLY A 1 174 ? 9.297 -7.919 -1.900 1.00 97.50 174 GLY A N 1
ATOM 1402 C CA . GLY A 1 174 ? 8.086 -8.225 -1.150 1.00 97.50 174 GLY A CA 1
ATOM 1403 C C . GLY A 1 174 ? 7.641 -7.178 -0.145 1.00 97.50 174 GLY A C 1
ATOM 1404 O O . GLY A 1 174 ? 8.345 -6.201 0.091 1.00 97.50 174 GLY A O 1
ATOM 1405 N N . ILE A 1 175 ? 6.487 -7.440 0.471 1.00 98.06 175 ILE A N 1
ATOM 1406 C CA . ILE A 1 175 ? 5.945 -6.699 1.613 1.00 98.06 175 ILE A CA 1
ATOM 1407 C C . ILE A 1 175 ? 6.224 -7.509 2.878 1.00 98.06 175 ILE A C 1
ATOM 1409 O O . ILE A 1 175 ? 5.743 -8.633 3.048 1.00 98.06 175 ILE A O 1
ATOM 1413 N N . TYR A 1 176 ? 6.987 -6.921 3.785 1.00 96.31 176 TYR A N 1
ATOM 1414 C CA . TYR A 1 176 ? 7.353 -7.515 5.058 1.00 96.31 176 TYR A CA 1
ATOM 1415 C C . TYR A 1 176 ? 6.612 -6.767 6.154 1.00 96.31 176 TYR A C 1
ATOM 1417 O O . TYR A 1 176 ? 6.846 -5.584 6.371 1.00 96.31 176 TYR A O 1
ATOM 1425 N N . VAL A 1 177 ? 5.691 -7.455 6.820 1.00 96.44 177 VAL A N 1
ATOM 1426 C CA . VAL A 1 177 ? 4.828 -6.894 7.866 1.00 96.44 177 VAL A CA 1
ATOM 1427 C C . VAL A 1 177 ? 5.374 -7.319 9.225 1.00 96.44 177 VAL A C 1
ATOM 1429 O O . VAL A 1 177 ? 5.843 -8.442 9.381 1.00 96.44 177 VAL A O 1
ATOM 1432 N N . ARG A 1 178 ? 5.333 -6.476 10.250 1.00 94.50 178 ARG A N 1
ATOM 1433 C CA . ARG A 1 178 ? 5.675 -6.931 11.606 1.00 94.50 178 ARG A CA 1
ATOM 1434 C C . ARG A 1 178 ? 4.656 -7.946 12.131 1.00 94.50 178 ARG A C 1
ATOM 1436 O O . ARG A 1 178 ? 3.506 -7.979 11.701 1.00 94.50 178 ARG A O 1
ATOM 1443 N N . GLN A 1 179 ? 5.070 -8.786 13.072 1.00 95.75 179 GLN A N 1
ATOM 1444 C CA . GLN A 1 179 ? 4.196 -9.801 13.669 1.00 95.75 179 GLN A CA 1
ATOM 1445 C C . GLN A 1 179 ? 3.125 -9.197 14.576 1.00 95.75 179 GLN A C 1
ATOM 1447 O O . GLN A 1 179 ? 2.001 -9.702 14.626 1.00 95.75 179 GLN A O 1
ATOM 1452 N N . SER A 1 180 ? 3.468 -8.132 15.299 1.00 95.88 180 SER A N 1
ATOM 1453 C CA . SER A 1 180 ? 2.514 -7.437 16.152 1.00 95.88 180 SER A CA 1
ATOM 1454 C C . SER A 1 180 ? 2.773 -5.946 16.254 1.00 95.88 180 SER A C 1
ATOM 1456 O O . SER A 1 180 ? 3.895 -5.479 16.064 1.00 95.88 180 SER A O 1
ATOM 1458 N N . ASP A 1 181 ? 1.726 -5.228 16.628 1.00 94.88 181 ASP A N 1
ATOM 1459 C CA . ASP A 1 181 ? 1.736 -3.802 16.897 1.00 94.88 181 ASP A CA 1
ATOM 1460 C C . ASP A 1 181 ? 0.930 -3.468 18.150 1.00 94.88 181 ASP A C 1
ATOM 1462 O O . ASP A 1 181 ? 0.015 -4.203 18.512 1.00 94.88 181 ASP A O 1
ATOM 1466 N N . GLU A 1 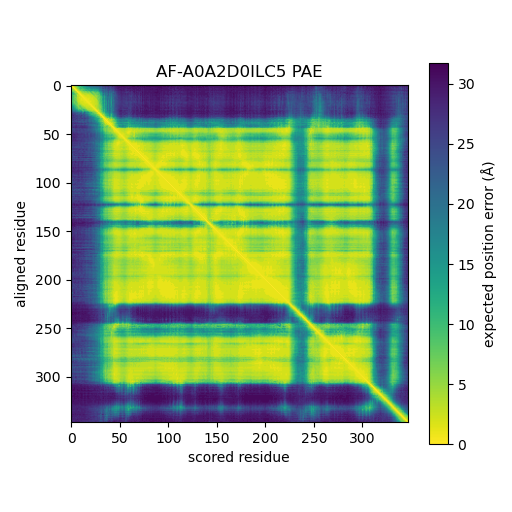182 ? 1.242 -2.343 18.774 1.00 93.81 182 GLU A N 1
ATOM 1467 C CA . GLU A 1 182 ? 0.410 -1.725 19.794 1.00 93.81 182 GLU A CA 1
ATOM 1468 C C . GLU A 1 182 ? -0.564 -0.746 19.135 1.00 93.81 182 GLU A C 1
ATOM 1470 O O . GLU A 1 182 ? -0.184 0.031 18.264 1.00 93.81 182 GLU A O 1
ATOM 1475 N N . ILE A 1 183 ? -1.819 -0.753 19.581 1.00 94.69 183 ILE A N 1
ATOM 1476 C CA . ILE A 1 183 ? -2.799 0.267 19.212 1.00 94.69 183 ILE A CA 1
ATOM 1477 C C . ILE A 1 183 ? -3.437 0.864 20.464 1.00 94.69 183 ILE A C 1
ATOM 1479 O O . ILE A 1 183 ? -3.935 0.166 21.356 1.00 94.69 183 ILE A O 1
ATOM 1483 N N . THR A 1 184 ? -3.419 2.187 20.536 1.00 95.31 184 THR A N 1
ATOM 1484 C CA . THR A 1 184 ? -3.993 2.946 21.646 1.00 95.31 184 THR A CA 1
ATOM 1485 C C . THR A 1 184 ? -5.515 3.020 21.545 1.00 95.31 184 THR A C 1
ATOM 1487 O O . THR A 1 184 ? -6.118 2.861 20.476 1.00 95.31 184 THR A O 1
ATOM 1490 N N . ARG A 1 185 ? -6.185 3.326 22.664 1.00 94.38 185 ARG A N 1
ATOM 1491 C CA . ARG A 1 185 ? -7.637 3.581 22.635 1.00 94.38 185 ARG A CA 1
ATOM 1492 C C . ARG A 1 185 ? -7.998 4.810 21.807 1.00 94.38 185 ARG A C 1
ATOM 1494 O O . ARG A 1 185 ? -9.066 4.826 21.202 1.00 94.38 185 ARG A O 1
ATOM 1501 N N . ALA A 1 186 ? -7.119 5.809 21.764 1.00 94.75 186 ALA A N 1
ATOM 1502 C CA . ALA A 1 186 ? -7.317 7.017 20.970 1.00 94.75 186 ALA A CA 1
ATOM 1503 C C . ALA A 1 186 ? -7.309 6.714 19.463 1.00 94.75 186 ALA A C 1
ATOM 1505 O O . ALA A 1 186 ? -8.188 7.179 18.741 1.00 94.75 186 ALA A O 1
ATOM 1506 N N . GLU A 1 187 ? -6.375 5.881 19.001 1.00 94.94 187 GLU A N 1
ATOM 1507 C CA . GLU A 1 187 ? -6.309 5.442 17.602 1.00 94.94 187 GLU A CA 1
ATOM 1508 C C . GLU A 1 187 ? -7.528 4.605 17.209 1.00 94.94 187 GLU A C 1
ATOM 1510 O O . GLU A 1 187 ? -8.129 4.845 16.161 1.00 94.94 187 GLU A O 1
ATOM 1515 N N . LEU A 1 188 ? -7.965 3.678 18.070 1.00 95.75 188 LEU A N 1
ATOM 1516 C CA . LEU A 1 188 ? -9.212 2.944 17.836 1.00 95.75 188 LEU A CA 1
ATOM 1517 C C . LEU A 1 188 ? -10.414 3.888 17.752 1.00 95.75 188 LEU A C 1
ATOM 1519 O O . LEU A 1 188 ? -11.208 3.768 16.825 1.00 95.75 188 LEU A O 1
ATOM 1523 N N . GLN A 1 189 ? -10.527 4.860 18.658 1.00 96.19 189 GLN A N 1
ATOM 1524 C CA . GLN A 1 189 ? -11.612 5.843 18.637 1.00 96.19 189 GLN A CA 1
ATOM 1525 C C . GLN A 1 189 ? -11.589 6.718 17.370 1.00 96.19 189 GLN A C 1
ATOM 1527 O O . GLN A 1 189 ? -12.642 7.092 16.841 1.00 96.19 189 GLN A O 1
ATOM 1532 N N . GLN A 1 190 ? -10.401 7.035 16.852 1.00 95.62 190 GLN A N 1
ATOM 1533 C CA . GLN A 1 190 ? -10.255 7.719 15.570 1.00 95.62 190 GLN A CA 1
ATOM 1534 C C . GLN A 1 190 ? -10.789 6.852 14.423 1.00 95.62 190 GLN A C 1
ATOM 1536 O O . GLN A 1 190 ? -11.560 7.341 13.596 1.00 95.62 190 GLN A O 1
ATOM 1541 N N . LEU A 1 191 ? -10.449 5.559 14.387 1.00 97.19 191 LEU A N 1
ATOM 1542 C CA . LEU A 1 191 ? -11.002 4.634 13.394 1.00 97.19 191 LEU A CA 1
ATOM 1543 C C . LEU A 1 191 ? -12.526 4.502 13.538 1.00 97.19 191 LEU A C 1
ATOM 1545 O O . LEU A 1 191 ? -13.231 4.560 12.532 1.00 97.19 191 LEU A O 1
ATOM 1549 N N . GLU A 1 192 ? -13.050 4.396 14.762 1.00 97.62 192 GLU A N 1
ATOM 1550 C CA . GLU A 1 192 ? -14.496 4.373 15.034 1.00 97.62 192 GLU A CA 1
ATOM 1551 C C . GLU A 1 192 ? -15.192 5.615 14.465 1.00 97.62 192 GLU A C 1
ATOM 1553 O O . GLU A 1 192 ? -16.234 5.508 13.818 1.00 97.62 192 GLU A O 1
ATOM 1558 N N . THR A 1 193 ? -14.592 6.792 14.655 1.00 95.56 193 THR A N 1
ATOM 1559 C CA . THR A 1 193 ? -15.102 8.062 14.117 1.00 95.56 193 THR A CA 1
ATOM 1560 C C . THR A 1 193 ? -15.101 8.052 12.590 1.00 95.56 193 THR A C 1
ATOM 1562 O O . THR A 1 193 ? -16.108 8.387 11.960 1.00 95.56 193 THR A O 1
ATOM 1565 N N . ASN A 1 194 ? -13.988 7.619 11.996 1.00 96.19 194 ASN A N 1
ATOM 1566 C CA . ASN A 1 194 ? -13.804 7.621 10.553 1.00 96.19 194 ASN A CA 1
ATOM 1567 C C . ASN A 1 194 ? -14.756 6.641 9.854 1.00 96.19 194 ASN A C 1
ATOM 1569 O O . ASN A 1 194 ? -15.351 7.009 8.847 1.00 96.19 194 ASN A O 1
ATOM 1573 N N . PHE A 1 195 ? -14.940 5.426 10.382 1.00 97.81 195 PHE A N 1
ATOM 1574 C CA . PHE A 1 195 ? -15.718 4.354 9.738 1.00 97.81 195 PHE A CA 1
ATOM 1575 C C . PHE A 1 195 ? -17.145 4.179 10.283 1.00 97.81 195 PHE A C 1
ATOM 1577 O O . PHE A 1 195 ? -17.942 3.460 9.684 1.00 97.81 195 PHE A O 1
ATOM 1584 N N . GLY A 1 196 ? -17.496 4.820 11.401 1.00 96.38 196 GLY A N 1
ATOM 1585 C CA . GLY A 1 196 ? -18.852 4.786 11.960 1.00 96.38 196 GLY A CA 1
ATOM 1586 C C . GLY A 1 196 ? -19.268 3.439 12.553 1.00 96.38 196 GLY A C 1
ATOM 1587 O O . GLY A 1 196 ? -20.457 3.130 12.610 1.00 96.38 196 GLY A O 1
ATOM 1588 N N . THR A 1 197 ? -18.309 2.616 12.976 1.00 96.19 197 THR A N 1
ATOM 1589 C CA . THR A 1 197 ? -18.546 1.300 13.587 1.00 96.19 197 THR A CA 1
ATOM 1590 C C . THR A 1 197 ? -17.663 1.117 14.812 1.00 96.19 197 THR A C 1
ATOM 1592 O O . THR A 1 197 ? -16.564 1.651 14.851 1.00 96.19 197 THR A O 1
ATOM 1595 N N . ASN A 1 198 ? -18.125 0.340 15.791 1.00 95.38 198 ASN A N 1
ATOM 1596 C CA . ASN A 1 198 ? -17.358 -0.062 16.975 1.00 95.38 198 ASN A CA 1
ATOM 1597 C C . ASN A 1 198 ? -16.845 -1.514 16.892 1.00 95.38 198 ASN A C 1
ATOM 1599 O O . ASN A 1 198 ? -16.330 -2.058 17.871 1.00 95.38 198 ASN A O 1
ATOM 1603 N N . ASN A 1 199 ? -17.010 -2.174 15.740 1.00 97.06 199 ASN A N 1
ATOM 1604 C CA . ASN A 1 199 ? -16.469 -3.511 15.518 1.00 97.06 199 ASN A CA 1
ATOM 1605 C C . ASN A 1 199 ? -14.953 -3.426 15.279 1.00 97.06 199 ASN A C 1
ATOM 1607 O O . ASN A 1 199 ? -14.511 -3.098 14.180 1.00 97.06 199 ASN A O 1
ATOM 1611 N N . ARG A 1 200 ? -14.170 -3.751 16.313 1.00 95.56 200 ARG A N 1
ATOM 1612 C CA . ARG A 1 200 ? -12.701 -3.655 16.322 1.00 95.56 200 ARG A CA 1
ATOM 1613 C C . ARG A 1 200 ? -12.038 -4.414 15.178 1.00 95.56 200 ARG A C 1
ATOM 1615 O O . ARG A 1 200 ? -11.173 -3.845 14.522 1.00 95.56 200 ARG A O 1
ATOM 1622 N N . THR A 1 201 ? -12.471 -5.644 14.903 1.00 97.50 201 THR A N 1
ATOM 1623 C CA . THR A 1 201 ? -11.942 -6.448 13.794 1.00 97.50 201 THR A CA 1
ATOM 1624 C C . THR A 1 201 ? -12.111 -5.705 12.469 1.00 97.50 201 THR A C 1
ATOM 1626 O O . THR A 1 201 ? -11.145 -5.535 11.738 1.00 97.50 201 THR A O 1
ATOM 1629 N N . VAL A 1 202 ? -13.301 -5.152 12.204 1.00 97.81 202 VAL A N 1
ATOM 1630 C CA . VAL A 1 202 ? -13.583 -4.395 10.968 1.00 97.81 202 VAL A CA 1
ATOM 1631 C C . VAL A 1 202 ? -12.749 -3.111 10.881 1.00 97.81 202 VAL A C 1
ATOM 1633 O O . VAL A 1 202 ? -12.281 -2.745 9.803 1.00 97.81 202 VAL A O 1
ATOM 1636 N N . LEU A 1 203 ? -12.551 -2.401 11.993 1.00 98.12 203 LEU A N 1
ATOM 1637 C CA . LEU A 1 203 ? -11.718 -1.192 12.02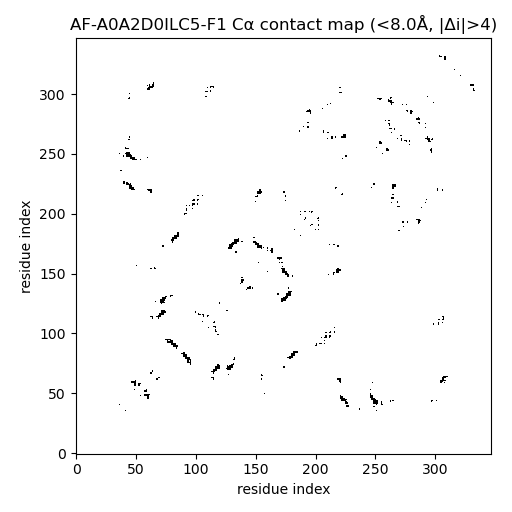5 1.00 98.12 203 LEU A CA 1
ATOM 1638 C C . LEU A 1 203 ? -10.258 -1.507 11.693 1.00 98.12 203 LEU A C 1
ATOM 1640 O O . LEU A 1 203 ? -9.651 -0.838 10.856 1.00 98.12 203 LEU A O 1
ATOM 1644 N N . LEU A 1 204 ? -9.719 -2.554 12.315 1.00 98.12 204 LEU A N 1
ATOM 1645 C CA . LEU A 1 204 ? -8.345 -2.992 12.113 1.00 98.12 204 LEU A CA 1
ATOM 1646 C C . LEU A 1 204 ? -8.145 -3.618 10.726 1.00 98.12 204 LEU A C 1
ATOM 1648 O O . LEU A 1 204 ? -7.125 -3.363 10.097 1.00 98.12 204 LEU A O 1
ATOM 1652 N N . GLU A 1 205 ? -9.126 -4.335 10.174 1.00 98.44 205 GLU A N 1
ATOM 1653 C CA . GLU A 1 205 ? -9.103 -4.792 8.776 1.00 98.44 205 GLU A CA 1
ATOM 1654 C C . GLU A 1 205 ? -9.053 -3.619 7.784 1.00 98.44 205 GLU A C 1
ATOM 1656 O O . GLU A 1 205 ? -8.343 -3.690 6.777 1.00 98.44 205 GLU A O 1
ATOM 1661 N N . ASN A 1 206 ? -9.779 -2.524 8.048 1.00 98.50 206 ASN A N 1
ATOM 1662 C CA . ASN A 1 206 ? -9.702 -1.287 7.257 1.00 98.50 206 ASN A CA 1
ATOM 1663 C C . ASN A 1 206 ? -8.336 -0.617 7.332 1.00 98.50 206 ASN A C 1
ATOM 1665 O O . ASN A 1 206 ? -7.792 -0.190 6.310 1.00 98.50 206 ASN A O 1
ATOM 1669 N N . PHE A 1 207 ? -7.757 -0.582 8.523 1.00 98.00 207 PHE A N 1
ATOM 1670 C CA . PHE A 1 207 ? -6.433 -0.031 8.726 1.00 98.00 207 PHE A CA 1
ATOM 1671 C C . PHE A 1 207 ? -5.335 -0.866 8.049 1.00 98.00 207 PHE A C 1
ATOM 1673 O O . PHE A 1 207 ? -4.561 -0.332 7.256 1.00 98.00 207 PHE A O 1
ATOM 1680 N N . VAL A 1 208 ? -5.317 -2.184 8.268 1.00 98.12 208 VAL A N 1
ATOM 1681 C CA . VAL A 1 208 ? -4.317 -3.089 7.675 1.00 98.12 208 VAL A CA 1
ATOM 1682 C C . VAL A 1 208 ? -4.405 -3.093 6.156 1.00 98.12 208 VAL A C 1
ATOM 1684 O O . VAL A 1 208 ? -3.379 -3.073 5.489 1.00 98.12 208 VAL A O 1
ATOM 1687 N N . TYR A 1 209 ? -5.604 -3.063 5.580 1.00 98.69 209 TYR A N 1
ATOM 1688 C CA . TYR A 1 209 ? -5.734 -2.919 4.131 1.00 98.69 209 TYR A CA 1
ATOM 1689 C C . TYR A 1 209 ? -5.171 -1.620 3.599 1.00 98.69 209 TYR A C 1
ATOM 1691 O O . TYR A 1 209 ? -4.521 -1.645 2.565 1.00 98.69 209 TYR A O 1
ATOM 1699 N N . THR A 1 210 ? -5.400 -0.504 4.293 1.00 98.25 210 THR A N 1
ATOM 1700 C CA . THR A 1 210 ? -4.828 0.786 3.894 1.00 98.25 210 THR A CA 1
ATOM 1701 C C . THR A 1 210 ? -3.309 0.681 3.807 1.00 98.25 210 THR A C 1
ATOM 1703 O O . THR A 1 210 ? -2.720 1.112 2.819 1.00 98.25 210 THR A O 1
ATOM 1706 N N . LEU A 1 211 ? -2.689 0.034 4.798 1.00 97.12 211 LEU A N 1
ATOM 1707 C CA . LEU A 1 211 ? -1.261 -0.260 4.791 1.00 97.12 211 LEU A CA 1
ATOM 1708 C C . LEU A 1 211 ? -0.869 -1.193 3.637 1.00 97.12 211 LEU A C 1
ATOM 1710 O O . LEU A 1 211 ? 0.014 -0.847 2.868 1.00 97.12 211 LEU A O 1
ATOM 1714 N N . ILE A 1 212 ? -1.534 -2.333 3.441 1.00 98.38 212 ILE A N 1
ATOM 1715 C CA . ILE A 1 212 ? -1.185 -3.265 2.353 1.00 98.38 212 ILE A CA 1
ATOM 1716 C C . ILE A 1 212 ? -1.335 -2.598 0.977 1.00 98.38 212 ILE A C 1
ATOM 1718 O O . ILE A 1 212 ? -0.495 -2.784 0.097 1.00 98.38 212 ILE A O 1
ATOM 1722 N N . LEU A 1 213 ? -2.378 -1.789 0.792 1.00 98.50 213 LEU A N 1
ATOM 1723 C CA . LEU A 1 213 ? -2.618 -1.030 -0.430 1.00 98.50 213 LEU A CA 1
ATOM 1724 C C . LEU A 1 213 ? -1.492 -0.023 -0.702 1.00 98.50 213 LEU A C 1
ATOM 1726 O O . LEU A 1 213 ? -1.051 0.092 -1.848 1.00 98.50 213 LEU A O 1
ATOM 1730 N N . HIS A 1 214 ? -1.036 0.670 0.347 1.00 97.06 214 HIS A N 1
ATOM 1731 C CA . HIS A 1 214 ? 0.086 1.609 0.330 1.00 97.06 214 HIS A CA 1
ATOM 1732 C C .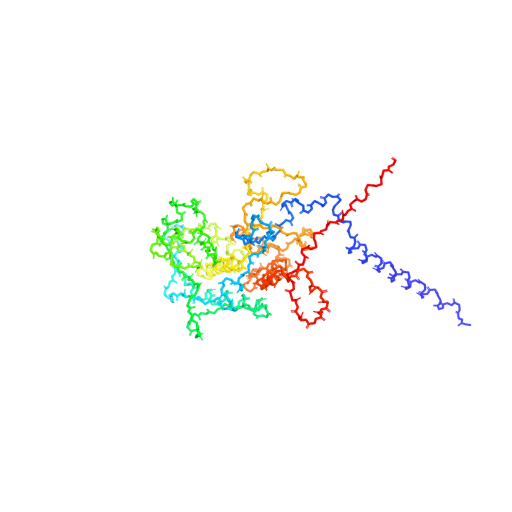 HIS A 1 214 ? 1.407 0.908 -0.016 1.00 97.06 214 HIS A C 1
ATOM 1734 O O . HIS A 1 214 ? 2.128 1.351 -0.907 1.00 97.06 214 HIS A O 1
ATOM 1740 N N . GLU A 1 215 ? 1.687 -0.233 0.611 1.00 97.56 215 GLU A N 1
ATOM 1741 C CA . GLU A 1 215 ? 2.889 -1.034 0.357 1.00 97.56 215 GLU A CA 1
ATOM 1742 C C . GLU A 1 215 ? 2.941 -1.574 -1.083 1.00 97.56 215 GLU A C 1
ATOM 1744 O O . GLU A 1 215 ? 3.978 -1.531 -1.747 1.00 97.56 215 GLU A O 1
ATOM 1749 N N . PHE A 1 216 ? 1.803 -1.977 -1.655 1.00 98.38 216 PHE A N 1
ATOM 1750 C CA . PHE A 1 216 ? 1.753 -2.256 -3.092 1.00 98.38 216 PHE A CA 1
ATOM 1751 C C . PHE A 1 216 ? 2.098 -1.026 -3.945 1.00 98.38 216 PHE A C 1
ATOM 1753 O O . PHE A 1 216 ? 2.704 -1.188 -5.003 1.00 98.38 216 PHE A O 1
ATOM 1760 N N . GLY A 1 217 ? 1.768 0.186 -3.487 1.00 96.75 217 GLY A N 1
ATOM 1761 C CA . GLY A 1 217 ? 2.197 1.444 -4.104 1.00 96.75 217 GLY A CA 1
ATOM 1762 C C . GLY A 1 217 ? 3.712 1.543 -4.234 1.00 96.75 217 GLY A C 1
ATOM 1763 O O . GLY A 1 217 ? 4.210 1.817 -5.328 1.00 96.75 217 GLY A O 1
ATOM 1764 N N . HIS A 1 218 ? 4.447 1.219 -3.170 1.00 95.00 218 HIS A N 1
ATOM 1765 C CA . HIS A 1 218 ? 5.905 1.105 -3.219 1.00 95.00 218 HIS A CA 1
ATOM 1766 C C . HIS A 1 218 ? 6.374 0.041 -4.204 1.00 95.00 218 HIS A C 1
ATOM 1768 O O . HIS A 1 218 ? 7.219 0.320 -5.055 1.00 95.00 218 HIS A O 1
ATOM 1774 N N . ALA A 1 219 ? 5.764 -1.146 -4.177 1.00 96.38 219 ALA A N 1
ATOM 1775 C CA . ALA A 1 219 ? 6.141 -2.245 -5.064 1.00 96.38 219 ALA A CA 1
ATOM 1776 C C . ALA A 1 219 ? 6.032 -1.874 -6.553 1.00 96.38 219 ALA A C 1
ATOM 1778 O O . ALA A 1 219 ? 6.783 -2.400 -7.381 1.00 96.38 219 ALA A O 1
ATOM 1779 N N . VAL A 1 220 ? 5.103 -0.975 -6.902 1.00 95.19 220 VAL A N 1
ATOM 1780 C CA . VAL A 1 220 ? 4.902 -0.512 -8.280 1.00 95.19 220 VAL A CA 1
ATOM 1781 C C . VAL A 1 220 ? 5.658 0.773 -8.633 1.00 95.19 220 VAL A C 1
ATOM 1783 O O . VAL A 1 220 ? 5.635 1.171 -9.799 1.00 95.19 220 VAL A O 1
ATOM 1786 N N . GLY A 1 221 ? 6.369 1.387 -7.683 1.00 89.88 221 GLY A N 1
ATOM 1787 C CA . GLY A 1 221 ? 7.249 2.530 -7.934 1.00 89.88 221 GLY A CA 1
ATOM 1788 C C . GLY A 1 221 ? 6.783 3.872 -7.382 1.00 89.88 221 GLY A C 1
ATOM 1789 O O . GLY A 1 221 ? 7.339 4.890 -7.786 1.00 89.88 221 GLY A O 1
ATOM 1790 N N . LEU A 1 222 ? 5.766 3.921 -6.520 1.00 90.12 222 LEU A N 1
ATOM 1791 C CA . LEU A 1 222 ? 5.417 5.147 -5.801 1.00 90.12 222 LEU A CA 1
ATOM 1792 C C . LEU A 1 222 ? 6.295 5.308 -4.553 1.00 90.12 222 LEU A C 1
ATOM 1794 O O . LEU A 1 222 ? 6.590 4.336 -3.865 1.00 90.12 222 LEU A O 1
ATOM 1798 N N . SER A 1 223 ? 6.672 6.541 -4.231 1.00 85.88 223 SER A N 1
ATOM 1799 C CA . SER A 1 223 ? 7.365 6.890 -2.988 1.00 85.88 223 SER A CA 1
ATOM 1800 C C . SER A 1 223 ? 6.545 7.893 -2.180 1.00 85.88 223 SER A C 1
ATOM 1802 O O . SER A 1 223 ? 5.528 8.414 -2.653 1.00 85.88 223 SER A O 1
ATOM 1804 N N . HIS A 1 224 ? 6.963 8.153 -0.942 1.00 84.81 224 HIS A N 1
ATOM 1805 C CA . HIS A 1 224 ? 6.274 9.122 -0.097 1.00 84.81 224 HIS A CA 1
ATOM 1806 C C . HIS A 1 224 ? 6.474 10.545 -0.637 1.00 84.81 224 HIS A C 1
ATOM 1808 O O . HIS A 1 224 ? 7.603 10.941 -0.940 1.00 84.81 224 HIS A O 1
ATOM 1814 N N . PRO A 1 225 ? 5.413 11.363 -0.751 1.00 71.75 225 PRO A N 1
ATOM 1815 C CA . PRO A 1 225 ? 5.580 12.775 -1.032 1.00 71.75 225 PRO A CA 1
ATOM 1816 C C . PRO A 1 225 ? 6.356 13.447 0.106 1.00 71.75 225 PRO A C 1
ATOM 1818 O O . PRO A 1 225 ? 6.178 13.149 1.291 1.00 71.75 225 PRO A O 1
ATOM 1821 N N . ARG A 1 226 ? 7.222 14.402 -0.245 1.00 62.50 226 ARG A N 1
ATOM 1822 C CA . ARG A 1 226 ? 7.930 15.206 0.756 1.00 62.50 226 ARG A CA 1
ATOM 1823 C C . ARG A 1 226 ? 6.982 16.209 1.386 1.00 62.50 226 ARG A C 1
ATOM 1825 O O . ARG A 1 226 ? 6.761 17.286 0.839 1.00 62.50 226 ARG A O 1
ATOM 1832 N N . THR A 1 227 ? 6.470 15.884 2.561 1.00 51.19 227 THR A N 1
ATOM 1833 C CA . THR A 1 227 ? 5.672 16.814 3.353 1.00 51.19 227 THR A CA 1
ATOM 1834 C C . THR A 1 227 ? 6.559 17.786 4.132 1.00 51.19 227 THR A C 1
ATOM 1836 O O . THR A 1 227 ? 7.715 17.516 4.463 1.00 51.19 227 THR A O 1
ATOM 1839 N N . ARG A 1 228 ? 5.992 18.951 4.463 1.00 40.72 228 ARG A N 1
ATOM 1840 C CA . ARG A 1 228 ? 6.637 20.019 5.252 1.00 40.72 228 ARG A CA 1
ATOM 1841 C C . ARG A 1 228 ? 7.133 19.562 6.635 1.00 40.72 228 ARG A C 1
ATOM 1843 O O . ARG A 1 228 ? 7.954 20.252 7.232 1.00 40.72 228 ARG A O 1
ATOM 1850 N N . THR A 1 229 ? 6.604 18.454 7.153 1.00 39.50 229 THR A N 1
ATOM 1851 C CA . THR A 1 229 ? 6.906 17.881 8.473 1.00 39.50 229 THR A CA 1
ATOM 1852 C C . THR A 1 229 ? 8.107 16.931 8.460 1.00 39.50 229 THR A C 1
ATOM 1854 O O . THR A 1 229 ? 8.758 16.789 9.493 1.00 39.50 229 THR A O 1
ATOM 1857 N N . ASN A 1 230 ? 8.488 16.378 7.302 1.00 37.75 230 ASN A N 1
ATOM 1858 C CA . ASN A 1 230 ? 9.726 15.612 7.135 1.00 37.75 230 ASN A CA 1
ATOM 1859 C C . ASN A 1 230 ? 10.913 16.556 6.896 1.00 37.75 230 ASN A C 1
ATOM 1861 O O . ASN A 1 230 ? 11.397 16.758 5.781 1.00 37.75 230 ASN A O 1
ATOM 1865 N N . ALA A 1 231 ? 11.392 17.162 7.981 1.00 28.12 231 ALA A N 1
ATOM 1866 C CA . ALA A 1 231 ? 12.596 17.978 7.988 1.00 28.12 231 ALA A CA 1
ATOM 1867 C C . ALA A 1 231 ? 13.866 17.109 7.900 1.00 28.12 231 ALA A C 1
ATOM 1869 O O . ALA A 1 231 ? 14.605 16.983 8.872 1.00 28.12 231 ALA A O 1
ATOM 1870 N N . ILE A 1 232 ? 14.175 16.562 6.723 1.00 29.92 232 ILE A N 1
ATOM 1871 C CA . ILE A 1 232 ? 15.567 16.237 6.384 1.00 29.92 232 ILE A CA 1
ATOM 1872 C C . ILE A 1 232 ? 16.034 17.243 5.330 1.00 29.92 232 ILE A C 1
ATOM 1874 O O . ILE A 1 232 ? 15.809 17.099 4.135 1.00 29.92 232 ILE A O 1
ATOM 1878 N N . SER A 1 233 ? 16.668 18.295 5.857 1.00 25.03 233 SER A N 1
ATOM 1879 C CA . SER A 1 233 ? 17.467 19.332 5.193 1.00 25.03 233 SER A CA 1
ATOM 1880 C C . SER A 1 233 ? 16.791 20.137 4.073 1.00 25.03 233 SER A C 1
ATOM 1882 O O . SER A 1 233 ? 16.876 19.826 2.887 1.00 25.03 233 SER A O 1
ATOM 1884 N N . LEU A 1 234 ? 16.264 21.301 4.465 1.00 31.75 234 LEU A N 1
ATOM 1885 C CA . LEU A 1 234 ? 16.161 22.465 3.587 1.00 31.75 234 LEU A CA 1
ATOM 1886 C C . LEU A 1 234 ? 17.562 22.799 3.023 1.00 31.75 234 LEU A C 1
ATOM 1888 O O . LEU A 1 234 ? 18.477 23.049 3.804 1.00 31.75 234 LEU A O 1
ATOM 1892 N N . TYR A 1 235 ? 17.666 22.835 1.688 1.00 28.39 235 TYR A N 1
ATOM 1893 C CA . TYR A 1 235 ? 18.526 23.665 0.811 1.00 28.39 235 TYR A CA 1
ATOM 1894 C C . TYR A 1 235 ? 19.484 22.948 -0.169 1.00 28.39 235 TYR A C 1
ATOM 1896 O O . TYR A 1 235 ? 20.153 21.997 0.232 1.00 28.39 235 TYR A O 1
ATOM 1904 N N . PRO A 1 236 ? 19.685 23.495 -1.402 1.00 32.22 236 PRO A N 1
ATOM 1905 C CA . PRO A 1 236 ? 19.024 24.665 -2.020 1.00 32.22 236 PRO A CA 1
ATOM 1906 C C . PRO A 1 236 ? 18.342 24.387 -3.383 1.00 32.22 236 PRO A C 1
ATOM 1908 O O . PRO A 1 236 ? 18.746 23.470 -4.098 1.00 32.22 236 PRO A O 1
ATOM 1911 N N . PRO A 1 237 ? 17.400 25.246 -3.831 1.00 42.78 237 PRO A N 1
ATOM 1912 C CA . PRO A 1 237 ? 17.125 25.408 -5.249 1.00 42.78 237 PRO A CA 1
ATOM 1913 C C . PRO A 1 237 ? 18.117 26.410 -5.866 1.00 42.78 237 PRO A C 1
ATOM 1915 O O . PRO A 1 237 ? 18.389 27.477 -5.319 1.00 42.78 237 PRO A O 1
ATOM 1918 N N . SER A 1 238 ? 18.659 26.078 -7.033 1.00 31.64 238 SER A N 1
ATOM 1919 C CA . SER A 1 238 ? 18.696 26.947 -8.221 1.00 31.64 238 SER A CA 1
ATOM 1920 C C . SER A 1 238 ? 19.441 26.205 -9.328 1.00 31.64 238 SER A C 1
ATOM 1922 O O . SER A 1 238 ? 20.596 25.836 -9.156 1.00 31.64 238 SER A O 1
ATOM 1924 N N . SER A 1 239 ? 18.751 25.980 -10.451 1.00 32.59 239 SER A N 1
ATOM 1925 C CA . SER A 1 239 ? 19.246 25.339 -11.682 1.00 32.59 239 SER A CA 1
ATOM 1926 C C . SER A 1 239 ? 19.936 23.972 -11.505 1.00 32.59 239 SER A C 1
ATOM 1928 O O . SER A 1 239 ? 21.048 23.867 -11.009 1.00 32.59 239 SER A O 1
ATOM 1930 N N . GLU A 1 240 ? 19.298 22.921 -12.027 1.00 31.42 240 GLU A N 1
ATOM 1931 C CA . GLU A 1 240 ? 19.964 21.654 -12.392 1.00 31.42 240 GLU A CA 1
ATOM 1932 C C . GLU A 1 240 ? 20.443 20.724 -11.266 1.00 31.42 240 GLU A C 1
ATOM 1934 O O . GLU A 1 240 ? 21.378 19.953 -11.475 1.00 31.42 240 GLU A O 1
ATOM 1939 N N . ARG A 1 2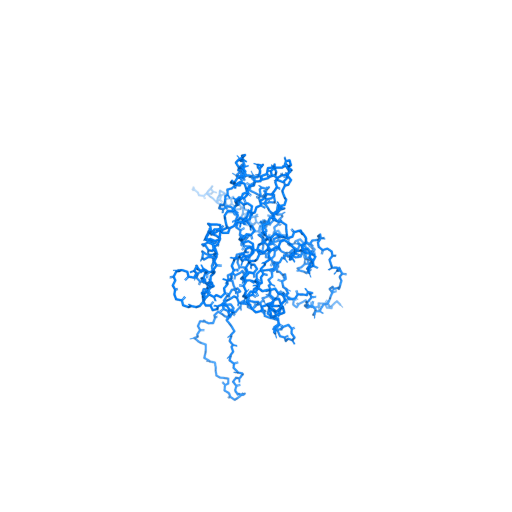41 ? 19.786 20.681 -10.103 1.00 31.70 241 ARG A N 1
ATOM 1940 C CA . ARG A 1 241 ? 20.033 19.582 -9.154 1.00 31.70 241 ARG A CA 1
ATOM 1941 C C . ARG A 1 241 ? 18.761 18.840 -8.790 1.00 3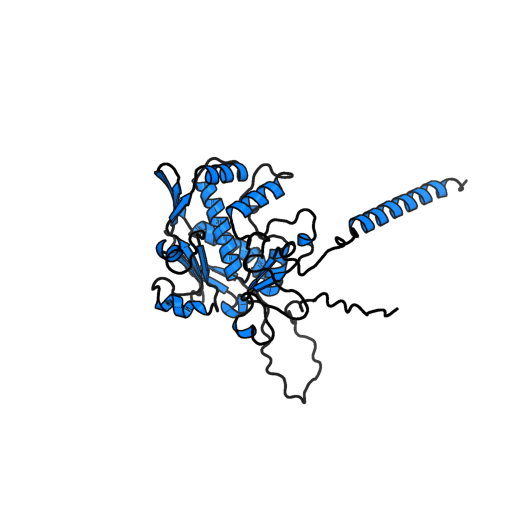1.70 241 ARG A C 1
ATOM 1943 O O . ARG A 1 241 ? 18.007 19.220 -7.904 1.00 31.70 241 ARG A O 1
ATOM 1950 N N . TRP A 1 242 ? 18.576 17.764 -9.548 1.00 36.41 242 TRP A N 1
ATOM 1951 C CA . TRP A 1 242 ? 17.997 16.511 -9.093 1.00 36.41 242 TRP A CA 1
ATOM 1952 C C . TRP A 1 242 ? 18.655 16.090 -7.771 1.00 36.41 242 TRP A C 1
ATOM 1954 O O . TRP A 1 242 ? 19.778 16.504 -7.480 1.00 36.41 242 TRP A O 1
ATOM 1964 N N . HIS A 1 243 ? 17.979 15.213 -7.039 1.00 34.41 243 HIS A N 1
ATOM 1965 C CA . HIS A 1 243 ? 18.457 14.494 -5.859 1.00 34.41 243 HIS A CA 1
ATOM 1966 C C . HIS A 1 243 ? 18.137 15.113 -4.503 1.00 34.41 243 HIS A C 1
ATOM 1968 O O . HIS A 1 243 ? 18.670 16.122 -4.046 1.00 34.41 243 HIS A O 1
ATOM 1974 N N . THR A 1 244 ? 17.371 14.327 -3.767 1.00 35.72 244 THR A N 1
ATOM 1975 C CA . THR A 1 244 ? 17.883 13.740 -2.528 1.00 35.72 244 THR A CA 1
ATOM 1976 C C . THR A 1 244 ? 17.227 12.354 -2.478 1.00 35.72 244 THR A C 1
ATOM 1978 O O . THR A 1 244 ? 16.012 12.310 -2.462 1.00 35.72 244 THR A O 1
ATOM 1981 N N . ASN A 1 245 ? 17.990 11.261 -2.566 1.00 49.72 245 ASN A N 1
ATOM 1982 C CA . ASN A 1 245 ? 17.505 9.865 -2.497 1.00 49.72 245 ASN A CA 1
ATOM 1983 C C . ASN A 1 245 ? 16.504 9.474 -3.603 1.00 49.72 245 ASN A C 1
ATOM 1985 O O . ASN A 1 245 ? 15.359 9.870 -3.518 1.00 49.72 245 ASN A O 1
ATOM 1989 N N . ASP A 1 246 ? 16.952 8.774 -4.649 1.00 52.12 246 ASP A N 1
ATOM 1990 C CA . ASP A 1 246 ? 16.242 7.857 -5.577 1.00 52.12 246 ASP A CA 1
ATOM 1991 C C . ASP A 1 246 ? 14.743 8.076 -5.876 1.00 52.12 246 ASP A C 1
ATOM 1993 O O . ASP A 1 246 ? 14.017 7.142 -6.192 1.00 52.12 246 ASP A O 1
ATOM 1997 N N . GLU A 1 247 ? 14.267 9.316 -5.823 1.00 60.91 247 GLU A N 1
ATOM 1998 C CA . GLU A 1 247 ? 12.852 9.665 -5.847 1.00 60.91 247 GLU A CA 1
ATOM 1999 C C . GLU A 1 247 ? 12.615 10.968 -6.618 1.00 60.91 247 GLU A C 1
ATOM 2001 O O . GLU A 1 247 ? 13.459 11.874 -6.660 1.00 60.91 247 GLU A O 1
ATOM 2006 N N . LEU A 1 248 ? 11.430 11.081 -7.215 1.00 63.75 248 LEU A N 1
ATOM 2007 C CA . LEU A 1 248 ? 10.975 12.246 -7.960 1.00 63.75 248 LEU A CA 1
ATOM 2008 C C . LEU A 1 248 ? 9.574 12.670 -7.508 1.00 63.75 248 LEU A C 1
ATOM 2010 O O . LEU A 1 248 ? 8.587 12.007 -7.818 1.00 63.75 248 LEU A O 1
ATOM 2014 N N . GLY A 1 249 ? 9.494 13.833 -6.859 1.00 63.34 249 GLY A N 1
ATOM 2015 C CA . GLY A 1 249 ? 8.231 14.505 -6.558 1.00 63.34 249 GLY A CA 1
ATOM 2016 C C . GLY A 1 249 ? 7.616 15.151 -7.801 1.00 63.34 249 GLY A C 1
ATOM 2017 O O . GLY A 1 249 ? 8.327 15.733 -8.627 1.00 63.34 249 GLY A O 1
ATOM 2018 N N . VAL A 1 250 ? 6.293 15.068 -7.930 1.00 61.47 250 VAL A N 1
ATOM 2019 C CA . VAL A 1 250 ? 5.549 15.625 -9.057 1.00 61.47 250 VAL A CA 1
ATOM 2020 C C . VAL A 1 250 ? 4.304 16.383 -8.600 1.00 61.47 250 VAL A C 1
ATOM 2022 O O . VAL A 1 250 ? 3.457 15.860 -7.875 1.00 61.47 250 VAL A O 1
ATOM 2025 N N . ALA A 1 251 ? 4.156 17.613 -9.096 1.00 59.78 251 ALA A N 1
ATOM 2026 C CA . ALA A 1 251 ? 2.937 18.400 -8.952 1.00 59.78 251 ALA A CA 1
ATOM 2027 C C . ALA A 1 251 ? 1.893 17.982 -10.004 1.00 59.78 251 ALA A C 1
ATOM 2029 O O . ALA A 1 251 ? 2.205 17.806 -11.187 1.00 59.78 251 ALA A O 1
ATOM 2030 N N . SER A 1 252 ? 0.636 17.837 -9.591 1.00 54.72 252 SER A N 1
ATOM 2031 C CA . SER A 1 252 ? -0.494 17.508 -10.465 1.00 54.72 252 SER A CA 1
ATOM 2032 C C . SER A 1 252 ? -1.499 18.669 -10.480 1.00 54.72 252 SER A C 1
ATOM 2034 O O . SER A 1 252 ? -1.446 19.562 -9.646 1.00 54.72 252 SER A O 1
ATOM 2036 N N . LEU A 1 253 ? -2.443 18.698 -11.428 1.00 58.41 253 LEU A N 1
ATOM 2037 C CA . LEU A 1 253 ? -3.490 19.739 -11.422 1.00 58.41 253 LEU A CA 1
ATOM 2038 C C . LEU A 1 253 ? -4.336 19.694 -10.135 1.00 58.41 253 LEU A C 1
ATOM 2040 O O . LEU A 1 253 ? -4.902 20.700 -9.728 1.00 58.41 253 LEU A O 1
ATOM 2044 N N . GLU A 1 254 ? -4.416 18.524 -9.510 1.00 58.94 254 GLU A N 1
ATOM 2045 C CA . GLU A 1 254 ? -5.081 18.322 -8.230 1.00 58.94 254 GLU A CA 1
ATOM 2046 C C . GLU A 1 254 ? -4.324 19.004 -7.085 1.00 58.94 254 GLU A C 1
ATOM 2048 O O . GLU A 1 254 ? -4.943 19.641 -6.243 1.00 58.94 254 GLU A O 1
ATOM 2053 N N . THR A 1 255 ? -2.986 18.978 -7.108 1.00 57.62 255 THR A N 1
ATOM 2054 C CA . THR A 1 255 ? -2.148 19.633 -6.085 1.00 57.62 255 THR A CA 1
ATOM 2055 C C . THR A 1 255 ? -2.232 21.154 -6.118 1.00 57.62 255 THR A C 1
ATOM 2057 O O . THR A 1 255 ? -1.840 21.828 -5.172 1.00 57.62 255 THR A O 1
ATOM 2060 N N . LEU A 1 256 ? -2.767 21.700 -7.210 1.00 57.88 256 LEU A N 1
ATOM 2061 C CA . LEU A 1 256 ? -3.038 23.123 -7.382 1.00 57.88 256 LEU A CA 1
ATOM 2062 C C . LEU A 1 256 ? -4.410 23.549 -6.845 1.00 57.88 256 LEU A C 1
ATOM 2064 O O . LEU A 1 256 ? -4.755 24.724 -6.952 1.00 57.88 256 LEU A O 1
ATOM 2068 N N . GLN A 1 257 ? -5.214 22.616 -6.331 1.00 62.06 257 GLN A N 1
ATOM 2069 C CA . GLN A 1 257 ? -6.528 22.911 -5.770 1.00 62.06 257 GLN A CA 1
ATOM 2070 C C . GLN A 1 257 ? -6.413 23.424 -4.331 1.00 62.06 257 GLN A C 1
ATOM 2072 O O . GLN A 1 257 ? -5.515 23.038 -3.591 1.00 62.06 257 GLN A O 1
ATOM 2077 N N . ASP A 1 258 ? -7.397 24.215 -3.896 1.00 62.25 258 ASP A N 1
ATOM 2078 C CA . ASP A 1 258 ? -7.494 24.685 -2.503 1.00 62.25 258 ASP A CA 1
ATOM 2079 C C . ASP A 1 258 ? -7.667 23.533 -1.491 1.00 62.25 258 ASP A C 1
ATOM 2081 O O . ASP A 1 258 ? -7.414 23.694 -0.296 1.00 62.25 258 ASP A O 1
ATOM 2085 N N . ARG A 1 259 ? -8.146 22.373 -1.962 1.00 67.94 259 ARG A N 1
ATOM 2086 C CA . ARG A 1 259 ? -8.384 21.151 -1.184 1.00 67.94 259 ARG A CA 1
ATOM 2087 C C . ARG A 1 259 ? -8.055 19.909 -2.029 1.00 67.94 259 ARG A C 1
ATOM 2089 O O . ARG A 1 259 ? -8.986 19.311 -2.570 1.00 67.94 259 ARG A O 1
ATOM 2096 N N . PRO A 1 260 ? -6.770 19.541 -2.179 1.00 73.69 260 PRO A N 1
ATOM 2097 C CA . PRO A 1 260 ? -6.379 18.336 -2.910 1.00 73.69 260 PRO A CA 1
ATOM 2098 C C . PRO A 1 260 ? -6.920 17.079 -2.218 1.00 73.69 260 PRO A C 1
ATOM 2100 O O . PRO A 1 260 ? -7.165 17.086 -1.006 1.00 73.69 260 PRO A O 1
ATOM 2103 N N . GLN A 1 261 ? -7.117 16.003 -2.980 1.00 82.62 261 GLN A N 1
ATOM 2104 C CA . GLN A 1 261 ? -7.456 14.713 -2.396 1.00 82.62 261 GLN A CA 1
ATOM 2105 C C . GLN A 1 261 ? -6.240 14.204 -1.603 1.00 82.62 261 GLN A C 1
ATOM 2107 O O . GLN A 1 261 ? -5.098 14.354 -2.049 1.00 82.62 261 GLN A O 1
ATOM 2112 N N . PRO A 1 262 ? -6.446 13.595 -0.427 1.00 86.19 262 PRO A N 1
ATOM 2113 C CA . PRO A 1 262 ? -5.364 12.926 0.287 1.00 86.19 262 PRO A CA 1
ATOM 2114 C C . PRO A 1 262 ? -4.744 11.819 -0.577 1.00 86.19 262 PRO A C 1
ATOM 2116 O O . PRO A 1 262 ? -5.475 11.017 -1.162 1.00 86.19 262 PRO A O 1
ATOM 2119 N N . GLY A 1 263 ? -3.413 11.786 -0.662 1.00 87.88 263 GLY A N 1
ATOM 2120 C CA . GLY A 1 263 ? -2.675 10.727 -1.355 1.00 87.88 263 GLY A CA 1
ATOM 2121 C C . GLY A 1 263 ? -2.536 9.489 -0.476 1.00 87.88 263 GLY A C 1
ATOM 2122 O O . GLY A 1 263 ? -2.293 9.609 0.722 1.00 87.88 263 GLY A O 1
ATOM 2123 N N . LEU A 1 264 ? -2.676 8.296 -1.053 1.00 92.56 264 LEU A N 1
ATOM 2124 C CA . LEU A 1 264 ? -2.459 7.047 -0.323 1.00 92.56 264 LEU A CA 1
ATOM 2125 C C . LEU A 1 264 ? -1.015 6.939 0.178 1.00 92.56 264 LEU A C 1
ATOM 2127 O O . LEU A 1 264 ? -0.784 6.332 1.220 1.00 92.56 264 LEU A O 1
ATOM 2131 N N . MET A 1 265 ? -0.058 7.521 -0.549 1.00 90.94 265 MET A N 1
ATOM 2132 C CA . MET A 1 265 ? 1.375 7.420 -0.270 1.00 90.94 265 MET A CA 1
ATOM 2133 C C . MET A 1 265 ? 1.865 8.349 0.849 1.00 90.94 265 MET A C 1
ATOM 2135 O O . MET A 1 265 ? 3.070 8.470 1.047 1.00 90.94 265 MET A O 1
ATOM 2139 N N . GLU A 1 266 ? 0.970 8.999 1.595 1.00 83.88 266 GLU A N 1
ATOM 2140 C CA . GLU A 1 266 ? 1.331 9.746 2.806 1.00 83.88 266 GLU A CA 1
ATOM 2141 C C . GLU A 1 266 ? 2.030 8.845 3.843 1.00 83.88 266 GLU A C 1
ATOM 2143 O O . GLU A 1 266 ? 1.685 7.675 4.011 1.00 83.88 266 GLU A O 1
ATOM 2148 N N . ASN A 1 267 ? 3.001 9.408 4.569 1.00 78.81 267 ASN A N 1
ATOM 2149 C CA . ASN A 1 267 ? 3.907 8.657 5.455 1.00 78.81 267 ASN A CA 1
ATOM 2150 C C . ASN A 1 267 ? 3.199 7.964 6.639 1.00 78.81 267 ASN A C 1
ATOM 2152 O O . ASN A 1 267 ? 3.718 6.990 7.181 1.00 78.81 267 ASN A O 1
ATOM 2156 N N . TYR A 1 268 ? 2.040 8.478 7.065 1.00 84.56 268 TYR A N 1
ATOM 2157 C CA . TYR A 1 268 ? 1.321 8.016 8.253 1.00 84.56 268 TYR A CA 1
ATOM 2158 C C . TYR A 1 268 ? -0.118 7.625 7.904 1.00 84.56 268 TYR A C 1
ATOM 2160 O O . TYR A 1 268 ? -0.969 8.471 7.628 1.00 84.56 268 TYR A O 1
ATOM 2168 N N . GLN A 1 269 ? -0.431 6.329 7.966 1.00 88.94 269 GLN A N 1
ATOM 2169 C CA . GLN A 1 269 ? -1.711 5.790 7.486 1.00 88.94 269 GLN A CA 1
ATOM 2170 C C . GLN A 1 269 ? -2.907 6.240 8.342 1.00 88.94 269 GLN A C 1
ATOM 2172 O O . GLN A 1 269 ? -4.007 6.420 7.816 1.00 88.94 269 GLN A O 1
ATOM 2177 N N . PHE A 1 270 ? -2.713 6.493 9.643 1.00 87.50 270 PHE A N 1
ATOM 2178 C CA . PHE A 1 270 ? -3.747 7.112 10.482 1.00 87.50 270 PHE A CA 1
ATOM 2179 C C . PHE A 1 270 ? -4.066 8.544 10.040 1.00 87.50 270 PHE A C 1
ATOM 2181 O O . PHE A 1 270 ? -5.240 8.916 9.975 1.00 87.50 270 PHE A O 1
ATOM 2188 N N . GLU A 1 271 ? -3.040 9.334 9.712 1.00 86.00 271 GLU A N 1
ATOM 2189 C CA . GLU A 1 271 ? -3.213 10.703 9.218 1.00 86.00 271 GLU A CA 1
ATOM 2190 C C . GLU A 1 271 ? -3.902 10.702 7.853 1.00 86.00 271 GLU A C 1
ATOM 2192 O O . GLU A 1 271 ? -4.850 11.461 7.653 1.00 86.00 271 GLU A O 1
ATOM 2197 N N . PHE A 1 272 ? -3.511 9.791 6.956 1.00 90.75 272 PHE A N 1
ATOM 2198 C CA . PHE A 1 272 ? -4.187 9.592 5.675 1.00 90.75 272 PHE A CA 1
ATOM 2199 C C . PHE A 1 272 ? -5.679 9.291 5.858 1.00 90.75 272 PHE A C 1
ATOM 2201 O O . PHE A 1 272 ? -6.516 9.976 5.273 1.00 90.75 272 PHE A O 1
ATOM 2208 N N . LEU A 1 273 ? -6.041 8.316 6.699 1.00 93.81 273 LEU A N 1
ATOM 2209 C CA . LEU A 1 273 ? -7.446 7.965 6.931 1.00 93.81 273 LEU A CA 1
ATOM 2210 C C . LEU A 1 273 ? -8.238 9.124 7.547 1.00 93.81 273 LEU A C 1
ATOM 2212 O O . LEU A 1 273 ? -9.387 9.355 7.169 1.00 93.81 273 LEU A O 1
ATOM 2216 N N . GLN A 1 274 ? -7.627 9.886 8.457 1.00 91.44 274 GLN A N 1
ATOM 2217 C CA . GLN A 1 274 ? -8.244 11.084 9.025 1.00 91.44 274 GLN A CA 1
ATOM 2218 C C . GLN A 1 274 ? -8.460 12.171 7.967 1.00 91.44 274 GLN A C 1
ATOM 2220 O O . GLN A 1 274 ? -9.535 12.774 7.911 1.00 91.44 274 GLN A O 1
ATOM 2225 N N . ALA A 1 275 ? -7.460 12.423 7.123 1.00 88.94 275 ALA A N 1
ATOM 2226 C CA . ALA A 1 275 ? -7.549 13.386 6.035 1.00 88.94 275 ALA A CA 1
ATOM 2227 C C . ALA A 1 275 ? -8.611 12.961 5.012 1.00 88.94 275 ALA A C 1
ATOM 2229 O O . ALA A 1 275 ? -9.429 13.782 4.597 1.00 88.94 275 ALA A O 1
ATOM 2230 N N . LEU A 1 276 ? -8.657 11.673 4.660 1.00 92.44 276 LEU A N 1
ATOM 2231 C CA . LEU A 1 276 ? -9.636 11.095 3.743 1.00 92.44 276 LEU A CA 1
ATOM 2232 C C . LEU A 1 276 ? -11.060 11.213 4.292 1.00 92.44 276 LEU A C 1
ATOM 2234 O O . LEU A 1 276 ? -11.974 11.574 3.547 1.00 92.44 276 LEU A O 1
ATOM 2238 N N . TYR A 1 277 ? -11.252 10.967 5.590 1.00 92.69 277 TYR A N 1
ATOM 2239 C CA . TYR A 1 277 ? -12.529 11.184 6.268 1.00 92.69 277 TYR A CA 1
ATOM 2240 C C . TYR A 1 277 ? -12.969 12.648 6.172 1.00 92.69 277 TYR A C 1
ATOM 2242 O O . TYR A 1 277 ? -14.072 12.928 5.706 1.00 92.69 277 TYR A O 1
ATOM 2250 N N . LEU A 1 278 ? -12.097 13.595 6.535 1.00 88.94 278 LEU A N 1
ATOM 2251 C CA . LEU A 1 278 ? -12.410 15.029 6.485 1.00 88.94 278 LEU A CA 1
ATOM 2252 C C . LEU A 1 278 ? -12.684 15.523 5.059 1.00 88.94 278 LEU A C 1
ATOM 2254 O O . LEU A 1 278 ? -13.545 16.380 4.858 1.00 88.94 278 LEU A O 1
ATOM 2258 N N . TYR A 1 279 ? -11.975 14.976 4.071 1.00 87.00 279 TYR A N 1
ATOM 2259 C CA . TYR A 1 279 ? -12.187 15.273 2.657 1.00 87.00 279 TYR A CA 1
ATOM 2260 C C . TYR A 1 279 ? -13.577 14.820 2.181 1.00 87.00 279 TYR A C 1
ATOM 2262 O O . TYR A 1 279 ? -14.270 15.571 1.494 1.00 87.00 279 TYR A O 1
ATOM 2270 N N . ASN A 1 280 ? -14.015 13.623 2.588 1.00 91.19 280 ASN A N 1
ATOM 2271 C CA . ASN A 1 280 ? -15.291 13.028 2.176 1.00 91.19 280 ASN A CA 1
ATOM 2272 C C . ASN A 1 280 ? -16.494 13.454 3.033 1.00 91.19 280 ASN A C 1
ATOM 2274 O O . ASN A 1 280 ? -17.634 13.305 2.589 1.00 91.19 280 ASN A O 1
ATOM 2278 N N . GLN A 1 281 ? -16.259 14.030 4.215 1.00 88.44 281 GLN A N 1
ATOM 2279 C CA . GLN A 1 281 ? -17.293 14.437 5.173 1.00 88.44 281 GLN A CA 1
ATOM 2280 C C . GLN A 1 281 ? -18.446 15.279 4.582 1.00 88.44 281 GLN A C 1
ATOM 2282 O O . GLN A 1 281 ? -19.590 15.100 5.005 1.00 88.44 281 GLN A O 1
ATOM 2287 N N . PRO A 1 282 ? -18.223 16.189 3.606 1.00 89.44 282 PRO A N 1
ATOM 2288 C CA . PRO A 1 282 ? -19.319 16.952 3.006 1.00 89.44 282 PRO A CA 1
ATOM 2289 C C . PRO A 1 282 ? -20.344 16.096 2.247 1.00 89.44 282 PRO A C 1
ATOM 2291 O O . PRO A 1 282 ? -21.463 16.555 2.027 1.00 89.44 282 PRO A O 1
ATOM 2294 N N . GLN A 1 283 ? -19.962 14.891 1.811 1.00 91.94 283 GLN A N 1
ATOM 2295 C CA . GLN A 1 283 ? -20.800 13.989 1.012 1.00 91.94 283 GLN A CA 1
ATOM 2296 C C . GLN A 1 283 ? -21.191 12.719 1.773 1.00 91.94 283 GLN A C 1
ATOM 2298 O O . GLN A 1 283 ? -22.292 12.204 1.578 1.00 91.94 283 GLN A O 1
ATOM 2303 N N . TYR A 1 284 ? -20.316 12.228 2.649 1.00 93.44 284 TYR A N 1
ATOM 2304 C CA . TYR A 1 284 ? -20.482 10.968 3.362 1.00 93.44 284 TYR A CA 1
ATOM 2305 C C . TYR A 1 284 ? -20.263 11.170 4.855 1.00 93.44 284 TYR A C 1
ATOM 2307 O O . TYR A 1 284 ? -19.328 11.844 5.271 1.00 93.44 284 TYR A O 1
ATOM 2315 N N . GLN A 1 285 ? -21.115 10.553 5.675 1.00 93.06 285 GLN A N 1
ATOM 2316 C CA . GLN A 1 285 ? -20.985 10.644 7.129 1.00 93.06 285 GLN A CA 1
ATOM 2317 C C . GLN A 1 285 ? -19.783 9.851 7.657 1.00 93.06 285 GLN A C 1
ATOM 2319 O O . GLN A 1 285 ? -19.185 10.254 8.647 1.00 93.06 285 GLN A O 1
ATOM 2324 N N . HIS A 1 286 ? -19.443 8.740 7.002 1.00 96.94 286 HIS A N 1
ATOM 2325 C CA . HIS A 1 286 ? -18.362 7.838 7.382 1.00 96.94 286 HIS A CA 1
ATOM 2326 C C . HIS A 1 286 ? -17.658 7.309 6.133 1.00 96.94 286 HIS A C 1
ATOM 2328 O O . HIS A 1 286 ? -18.249 7.250 5.051 1.00 96.94 286 HIS A O 1
ATOM 2334 N N . LEU A 1 287 ? -16.405 6.901 6.300 1.00 96.81 287 LEU A N 1
ATOM 2335 C CA . LEU A 1 287 ? -15.644 6.190 5.291 1.00 96.81 287 LEU A CA 1
ATOM 2336 C C . LEU A 1 287 ? -16.196 4.783 5.090 1.00 96.81 287 LEU A C 1
ATOM 2338 O O . LEU A 1 287 ? -16.577 4.088 6.031 1.00 96.81 287 LEU A O 1
ATOM 2342 N N . ALA A 1 288 ? -16.156 4.343 3.840 1.00 95.69 288 ALA A N 1
ATOM 2343 C CA . ALA A 1 288 ? -16.326 2.955 3.465 1.00 95.69 288 ALA A CA 1
ATOM 2344 C C . ALA A 1 288 ? -15.030 2.437 2.842 1.00 95.69 288 ALA A C 1
ATOM 2346 O O . ALA A 1 288 ? -14.263 3.195 2.252 1.00 95.69 288 ALA A O 1
ATOM 2347 N N . ARG A 1 289 ? -14.820 1.123 2.922 1.00 95.31 289 ARG A N 1
ATOM 2348 C CA . ARG A 1 289 ? -13.636 0.430 2.400 1.00 95.31 289 ARG A CA 1
ATOM 2349 C C . ARG A 1 289 ? -13.240 0.846 0.976 1.00 95.31 289 ARG A C 1
ATOM 2351 O O . ARG A 1 289 ? -12.081 1.140 0.726 1.00 95.31 289 ARG A O 1
ATOM 2358 N N . HIS A 1 290 ? -14.210 0.952 0.069 1.00 94.94 290 HIS A N 1
ATOM 2359 C CA . HIS A 1 290 ? -13.980 1.325 -1.333 1.00 94.94 290 HIS A CA 1
ATOM 2360 C C . HIS A 1 290 ? -13.510 2.778 -1.539 1.00 94.94 290 HIS A C 1
ATOM 2362 O O . HIS A 1 290 ? -13.105 3.126 -2.643 1.00 94.94 290 HIS A O 1
ATOM 2368 N N . MET A 1 291 ? -13.592 3.636 -0.515 1.00 96.19 291 MET A N 1
ATOM 2369 C CA . MET A 1 291 ? -13.078 5.012 -0.554 1.00 96.19 291 MET A CA 1
ATOM 2370 C C . MET A 1 291 ? -11.567 5.066 -0.293 1.00 96.19 291 MET A C 1
ATOM 2372 O O . MET A 1 291 ? -10.938 6.082 -0.567 1.00 96.19 291 MET A O 1
ATOM 2376 N N . ILE A 1 292 ? -10.981 3.989 0.240 1.00 97.12 292 ILE A N 1
ATOM 2377 C CA . ILE A 1 292 ? -9.541 3.865 0.469 1.00 97.12 292 ILE A CA 1
ATOM 2378 C C . ILE A 1 292 ? -8.895 3.515 -0.872 1.00 97.12 292 ILE A C 1
ATOM 2380 O O . ILE A 1 292 ? -8.884 2.358 -1.297 1.00 97.12 292 ILE A O 1
ATOM 2384 N N . HIS A 1 293 ? -8.405 4.539 -1.561 1.00 95.31 293 HIS A N 1
ATOM 2385 C CA . HIS A 1 293 ? -7.806 4.422 -2.881 1.00 95.31 293 HIS A CA 1
ATOM 2386 C C . HIS A 1 293 ? -6.754 5.515 -3.108 1.00 95.31 293 HIS A C 1
ATOM 2388 O O . HIS A 1 293 ? -6.715 6.512 -2.392 1.00 95.31 293 HIS A O 1
ATOM 2394 N N . LEU A 1 294 ? -5.927 5.330 -4.139 1.00 92.62 294 LEU A N 1
ATOM 2395 C CA . LEU A 1 294 ? -5.011 6.350 -4.662 1.00 92.62 294 LEU A CA 1
ATOM 2396 C C . LEU A 1 294 ? -5.762 7.643 -4.980 1.00 92.62 294 LEU A C 1
ATOM 2398 O O . LEU A 1 294 ? -6.885 7.588 -5.501 1.00 92.62 294 LEU A O 1
ATOM 2402 N N . SER A 1 295 ? -5.106 8.783 -4.785 1.00 89.44 295 SER A N 1
ATOM 2403 C CA . SER A 1 295 ? -5.590 10.042 -5.344 1.00 89.44 295 SER A CA 1
ATOM 2404 C C . SER A 1 295 ? -5.640 9.984 -6.873 1.00 89.44 295 SER A C 1
ATOM 2406 O O . SER A 1 295 ? -4.957 9.177 -7.523 1.00 89.44 295 SER A O 1
ATOM 2408 N N . ASP A 1 296 ? -6.444 10.851 -7.486 1.00 83.56 296 ASP A N 1
ATOM 2409 C CA . ASP A 1 296 ? -6.484 10.974 -8.946 1.00 83.56 296 ASP A CA 1
ATOM 2410 C C . ASP A 1 296 ? -5.100 11.314 -9.531 1.00 83.56 296 ASP A C 1
ATOM 2412 O O . ASP A 1 296 ? -4.735 10.838 -10.617 1.00 83.56 296 ASP A O 1
ATOM 2416 N N . GLY A 1 297 ? -4.312 12.112 -8.807 1.00 77.81 297 GLY A N 1
ATOM 2417 C CA . GLY A 1 297 ? -2.918 12.411 -9.097 1.00 77.81 297 GLY A CA 1
ATOM 2418 C C . GLY A 1 297 ? -2.044 11.159 -9.121 1.00 77.81 297 GLY A C 1
ATOM 2419 O O . GLY A 1 297 ? -1.413 10.883 -10.146 1.00 77.81 297 GLY A O 1
ATOM 2420 N N . GLU A 1 298 ? -2.030 10.388 -8.034 1.00 86.25 298 GLU A N 1
ATOM 2421 C CA . GLU A 1 298 ? -1.253 9.146 -7.926 1.00 86.25 298 GLU A CA 1
ATOM 2422 C C . GLU A 1 298 ? -1.655 8.143 -9.014 1.00 86.25 298 GLU A C 1
ATOM 2424 O O . GLU A 1 298 ? -0.798 7.631 -9.736 1.00 86.25 298 GLU A O 1
ATOM 2429 N N . ARG A 1 299 ? -2.965 7.927 -9.208 1.00 87.12 299 ARG A N 1
ATOM 2430 C CA . ARG A 1 299 ? -3.513 7.003 -10.215 1.00 87.12 299 ARG A CA 1
ATOM 2431 C C . ARG A 1 299 ? -3.068 7.363 -11.630 1.00 87.12 299 ARG A C 1
ATOM 2433 O O . ARG A 1 299 ? -2.746 6.483 -12.430 1.00 87.12 299 ARG A O 1
ATOM 2440 N N . ARG A 1 300 ? -3.071 8.653 -11.968 1.00 79.75 300 ARG A N 1
ATOM 2441 C CA . ARG A 1 300 ? -2.649 9.129 -13.290 1.00 79.75 300 ARG A CA 1
ATOM 2442 C C . ARG A 1 300 ? -1.162 8.897 -13.517 1.00 79.75 300 ARG A C 1
ATOM 2444 O O . ARG A 1 300 ? -0.785 8.438 -14.593 1.00 79.75 300 ARG A O 1
ATOM 2451 N N . TRP A 1 301 ? -0.340 9.232 -12.527 1.00 80.12 301 TRP A N 1
ATOM 2452 C CA . TRP A 1 301 ? 1.105 9.084 -12.631 1.00 80.12 301 TRP A CA 1
ATOM 2453 C C . TRP A 1 301 ? 1.507 7.620 -12.716 1.00 80.12 301 TRP A C 1
ATOM 2455 O O . TRP A 1 301 ? 2.222 7.253 -13.647 1.00 80.12 301 TRP A O 1
ATOM 2465 N N . ILE A 1 302 ? 0.991 6.763 -11.831 1.00 85.00 302 ILE A N 1
ATOM 2466 C CA . ILE A 1 302 ? 1.403 5.358 -11.800 1.00 85.00 302 ILE A CA 1
ATOM 2467 C C . ILE A 1 302 ? 1.065 4.620 -13.095 1.00 85.00 302 ILE A C 1
ATOM 2469 O O . ILE A 1 302 ? 1.909 3.901 -13.627 1.00 85.00 302 ILE A O 1
ATOM 2473 N N . ARG A 1 303 ? -0.107 4.888 -13.687 1.00 84.50 303 ARG A N 1
ATOM 2474 C CA . ARG A 1 303 ? -0.483 4.333 -14.996 1.00 84.50 303 ARG A CA 1
ATOM 2475 C C . ARG A 1 303 ? 0.516 4.683 -16.092 1.00 84.50 303 ARG A C 1
ATOM 2477 O O . ARG A 1 303 ? 0.791 3.862 -16.956 1.00 84.50 303 ARG A O 1
ATOM 2484 N N . ALA A 1 304 ? 1.072 5.889 -16.048 1.00 74.94 304 ALA A N 1
ATOM 2485 C CA . ALA A 1 304 ? 2.012 6.359 -17.053 1.00 74.94 304 ALA A CA 1
ATOM 2486 C C . ALA A 1 304 ? 3.443 5.822 -16.865 1.00 74.94 304 ALA A C 1
ATOM 2488 O O . ALA A 1 304 ? 4.238 5.892 -17.803 1.00 74.94 304 ALA A O 1
ATOM 2489 N N . MET A 1 305 ? 3.784 5.321 -15.673 1.00 79.94 305 MET A N 1
ATOM 2490 C CA . MET A 1 305 ? 5.154 4.921 -15.319 1.00 79.94 305 MET A CA 1
ATOM 2491 C C . MET A 1 305 ? 5.325 3.413 -15.157 1.00 79.94 305 MET A C 1
ATOM 2493 O O . MET A 1 305 ? 6.400 2.897 -15.446 1.00 79.94 305 MET A O 1
ATOM 2497 N N . VAL A 1 306 ? 4.280 2.684 -14.756 1.00 80.44 306 VAL A N 1
ATOM 2498 C CA . VAL A 1 306 ? 4.364 1.246 -14.447 1.00 80.44 306 VAL A CA 1
ATOM 2499 C C . VAL A 1 306 ? 5.000 0.434 -15.585 1.00 80.44 306 VAL A C 1
ATOM 2501 O O . VAL A 1 306 ? 5.838 -0.441 -15.352 1.00 80.44 306 VAL A O 1
ATOM 2504 N N . SER A 1 307 ? 4.671 0.789 -16.828 1.00 70.50 307 SER A N 1
ATOM 2505 C CA . SER A 1 307 ? 5.113 0.135 -18.057 1.00 70.50 307 SER A CA 1
ATOM 2506 C C . SER A 1 307 ? 6.016 1.008 -18.910 1.00 70.50 307 SER A C 1
ATOM 2508 O O . SER A 1 307 ? 6.104 0.793 -20.116 1.00 70.50 307 SER A O 1
ATOM 2510 N N . CYS A 1 308 ? 6.702 1.982 -18.305 1.00 67.44 308 CYS A N 1
ATOM 2511 C CA . CYS A 1 308 ? 7.685 2.814 -18.986 1.00 67.44 308 CYS A CA 1
ATOM 2512 C C . CYS A 1 308 ? 8.752 1.947 -19.678 1.00 67.44 308 CYS A C 1
ATOM 2514 O O . CYS A 1 308 ? 9.761 1.556 -19.091 1.00 67.44 308 CYS A O 1
ATOM 2516 N N . THR A 1 309 ? 8.498 1.600 -20.944 1.00 50.97 309 THR A N 1
ATOM 2517 C CA . THR A 1 309 ? 9.269 0.584 -21.651 1.00 50.97 309 THR A CA 1
ATOM 2518 C C . THR A 1 309 ? 10.642 1.145 -21.987 1.00 50.97 309 THR A C 1
ATOM 2520 O O . THR A 1 309 ? 10.802 2.148 -22.689 1.00 50.97 309 THR A O 1
ATOM 2523 N N . ARG A 1 310 ? 11.676 0.474 -21.473 1.00 51.75 310 ARG A N 1
ATOM 2524 C CA . ARG A 1 310 ? 13.063 0.709 -21.859 1.00 51.75 310 ARG A CA 1
ATOM 2525 C C . ARG A 1 310 ? 13.201 0.342 -23.346 1.00 51.75 310 ARG A C 1
ATOM 2527 O O . ARG A 1 310 ? 13.370 -0.827 -23.675 1.00 51.75 310 ARG A O 1
ATOM 2534 N N . ARG A 1 311 ? 13.166 1.313 -24.268 1.00 38.47 311 ARG A N 1
ATOM 2535 C CA . ARG A 1 311 ? 13.805 1.117 -25.582 1.00 38.47 311 ARG A CA 1
ATOM 2536 C C . ARG A 1 311 ? 15.311 1.012 -25.337 1.00 38.47 311 ARG A C 1
ATOM 2538 O O . ARG A 1 311 ? 16.000 2.027 -25.254 1.00 38.47 311 ARG A O 1
ATOM 2545 N N . TYR A 1 312 ? 15.805 -0.211 -25.176 1.00 37.16 312 TYR A N 1
ATOM 2546 C CA . TYR A 1 312 ? 17.203 -0.550 -25.425 1.00 37.16 312 TYR A CA 1
ATOM 2547 C C . TYR A 1 312 ? 17.389 -0.728 -26.932 1.00 37.16 312 TYR A C 1
ATOM 2549 O O . TYR A 1 312 ? 17.679 -1.821 -27.402 1.00 37.16 312 TYR A O 1
ATOM 2557 N N . ASP A 1 313 ? 17.191 0.337 -27.704 1.00 34.22 313 ASP A N 1
ATOM 2558 C CA . ASP A 1 313 ? 17.816 0.356 -29.019 1.00 34.22 313 ASP A CA 1
ATOM 2559 C C . ASP A 1 313 ? 19.284 0.728 -28.741 1.00 34.22 313 ASP A C 1
ATOM 2561 O O . ASP A 1 313 ? 19.521 1.835 -28.235 1.00 34.22 313 ASP A O 1
ATOM 2565 N N . PRO A 1 314 ? 20.286 -0.146 -28.987 1.00 34.28 314 PRO A N 1
ATOM 2566 C CA . PRO A 1 314 ? 21.650 0.352 -29.116 1.00 34.28 314 PRO A CA 1
ATOM 2567 C C . PRO A 1 314 ? 21.605 1.494 -30.140 1.00 34.28 314 PRO A C 1
ATOM 2569 O O . PRO A 1 314 ? 20.837 1.393 -31.105 1.00 34.28 314 PRO A O 1
ATOM 2572 N N . PRO A 1 315 ? 22.344 2.601 -29.932 1.00 37.00 315 PRO A N 1
ATOM 2573 C CA . PRO A 1 315 ? 22.316 3.700 -30.883 1.00 37.00 315 PRO A CA 1
ATOM 2574 C C . PRO A 1 315 ? 22.578 3.113 -32.276 1.00 37.00 315 PRO A C 1
ATOM 2576 O O . PRO A 1 315 ? 23.575 2.399 -32.436 1.00 37.00 315 PRO A O 1
ATOM 2579 N N . PRO A 1 316 ? 21.680 3.320 -33.260 1.00 35.84 316 PRO A N 1
ATOM 2580 C CA . PRO A 1 316 ? 21.962 2.861 -34.606 1.00 35.84 316 PRO A CA 1
ATOM 2581 C C . PRO A 1 316 ? 23.303 3.481 -35.022 1.00 35.84 316 PRO A C 1
ATOM 2583 O O . PRO A 1 316 ? 23.555 4.640 -34.666 1.00 35.84 316 PRO A O 1
ATOM 2586 N N . PRO A 1 317 ? 24.169 2.737 -35.735 1.00 40.16 317 PRO A N 1
ATOM 2587 C CA . PRO A 1 317 ? 25.379 3.305 -36.314 1.00 40.16 317 PRO A CA 1
ATOM 2588 C C . PRO A 1 317 ? 25.020 4.616 -37.020 1.00 40.16 317 PRO A C 1
ATOM 2590 O O . PRO A 1 317 ? 23.972 4.680 -37.669 1.00 40.16 317 PRO A O 1
ATOM 2593 N N . GLU A 1 318 ? 25.851 5.651 -36.858 1.00 48.19 318 GLU A N 1
ATOM 2594 C CA . GLU A 1 318 ? 25.550 7.051 -37.216 1.00 48.19 318 GLU A CA 1
ATOM 2595 C C . GLU A 1 318 ? 25.052 7.266 -38.661 1.00 48.19 318 GLU A C 1
ATOM 2597 O O . GLU A 1 318 ? 24.505 8.321 -38.974 1.00 48.19 318 GLU A O 1
ATOM 2602 N N . GLU A 1 319 ? 25.171 6.264 -39.530 1.00 42.12 319 GLU A N 1
ATOM 2603 C CA . GLU A 1 319 ? 24.867 6.341 -40.954 1.00 42.12 319 GLU A CA 1
ATOM 2604 C C . GLU A 1 319 ? 23.407 6.049 -41.352 1.00 42.12 319 GLU A C 1
ATOM 2606 O O . GLU A 1 319 ? 23.033 6.406 -42.462 1.00 42.12 319 GLU A O 1
ATOM 2611 N N . ASN A 1 320 ? 22.541 5.491 -40.489 1.00 40.12 320 ASN A N 1
ATOM 2612 C CA . ASN A 1 320 ? 21.185 5.062 -40.905 1.00 40.12 320 ASN A CA 1
ATOM 2613 C C . ASN A 1 320 ? 20.030 5.657 -40.075 1.00 40.12 320 ASN A C 1
ATOM 2615 O O . ASN A 1 320 ? 19.138 4.946 -39.606 1.00 40.12 320 ASN A O 1
ATOM 2619 N N . ARG A 1 321 ? 19.999 6.986 -39.908 1.00 40.41 321 ARG A N 1
ATOM 2620 C CA . ARG A 1 321 ? 18.790 7.697 -39.443 1.00 40.41 321 ARG A CA 1
ATOM 2621 C C . ARG A 1 321 ? 17.786 7.863 -40.589 1.00 40.41 321 ARG A C 1
ATOM 2623 O O . ARG A 1 321 ? 17.625 8.962 -41.111 1.00 40.41 321 ARG A O 1
ATOM 2630 N N . GLU A 1 322 ? 17.067 6.801 -40.937 1.00 35.41 322 GLU A N 1
ATOM 2631 C CA . GLU A 1 322 ? 15.824 6.937 -41.704 1.00 35.41 322 GLU A CA 1
ATOM 2632 C C . GLU A 1 322 ? 14.594 6.892 -40.787 1.00 35.41 322 GLU A C 1
ATOM 2634 O O . GLU A 1 322 ? 14.440 6.037 -39.912 1.00 35.41 322 GLU A O 1
ATOM 2639 N N . LEU A 1 323 ? 13.726 7.886 -40.987 1.00 37.88 323 LEU A N 1
ATOM 2640 C CA . LEU A 1 323 ? 12.450 8.084 -40.312 1.00 37.88 323 LEU A CA 1
ATOM 2641 C C . LEU A 1 323 ? 11.457 6.980 -40.704 1.00 37.88 323 LEU A C 1
ATOM 2643 O O . LEU A 1 323 ? 10.727 7.127 -41.676 1.00 37.88 323 LEU A O 1
ATOM 2647 N N . ASN A 1 324 ? 11.359 5.922 -39.901 1.00 29.45 324 ASN A N 1
ATOM 2648 C CA . ASN A 1 324 ? 10.194 5.037 -39.912 1.00 29.45 324 ASN A CA 1
ATOM 2649 C C . ASN A 1 324 ? 9.389 5.207 -38.619 1.00 29.45 324 ASN A C 1
ATOM 2651 O O . ASN A 1 324 ? 9.572 4.511 -37.621 1.00 29.45 324 ASN A O 1
ATOM 2655 N N . SER A 1 325 ? 8.478 6.180 -38.648 1.00 33.94 325 SER A N 1
ATOM 2656 C CA . SER A 1 325 ? 7.407 6.356 -37.672 1.00 33.94 325 SER A CA 1
ATOM 2657 C C . SER A 1 325 ? 6.240 5.436 -38.034 1.00 33.94 325 SER A C 1
ATOM 2659 O O . SER A 1 325 ? 5.490 5.783 -38.938 1.00 33.94 325 SER A O 1
ATOM 2661 N N . ASN A 1 326 ? 6.107 4.274 -37.384 1.00 31.80 326 ASN A N 1
ATOM 2662 C CA . ASN A 1 326 ? 4.827 3.550 -37.229 1.00 31.80 326 ASN A CA 1
ATOM 2663 C C . ASN A 1 326 ? 4.970 2.295 -36.349 1.00 31.80 326 ASN A C 1
ATOM 2665 O O . ASN A 1 326 ? 4.638 1.181 -36.740 1.00 31.80 326 ASN A O 1
ATOM 2669 N N . VAL A 1 327 ? 5.438 2.486 -35.119 1.00 29.25 327 VAL A N 1
ATOM 2670 C CA . VAL A 1 327 ? 5.235 1.516 -34.037 1.00 29.25 327 VAL A CA 1
ATOM 2671 C C . VAL A 1 327 ? 4.708 2.312 -32.855 1.00 29.25 327 VAL A C 1
ATOM 2673 O O . VAL A 1 327 ? 5.263 3.370 -32.556 1.00 29.25 327 VAL A O 1
ATOM 2676 N N . ASN A 1 328 ? 3.620 1.834 -32.244 1.00 31.41 328 ASN A N 1
ATOM 2677 C CA . ASN A 1 328 ? 2.959 2.396 -31.064 1.00 31.41 328 ASN A CA 1
ATOM 2678 C C . ASN A 1 328 ? 3.930 2.485 -29.877 1.00 31.41 328 ASN A C 1
ATOM 2680 O O . ASN A 1 328 ? 3.912 1.680 -28.952 1.00 31.41 328 ASN A O 1
ATOM 2684 N N . ASN A 1 329 ? 4.798 3.489 -29.930 1.00 33.47 329 ASN A N 1
ATOM 2685 C CA . ASN A 1 329 ? 5.674 3.905 -28.862 1.00 33.47 329 ASN A CA 1
ATOM 2686 C C . ASN A 1 329 ? 4.826 4.607 -27.813 1.00 33.47 329 ASN A C 1
ATOM 2688 O O . ASN A 1 329 ? 4.622 5.819 -27.889 1.00 33.47 329 ASN A O 1
ATOM 2692 N N . GLN A 1 330 ? 4.413 3.878 -26.783 1.00 36.56 330 GLN A N 1
ATOM 2693 C CA . GLN A 1 330 ? 4.320 4.497 -25.468 1.00 36.56 330 GLN A CA 1
ATOM 2694 C C . GLN A 1 330 ? 5.750 4.847 -25.039 1.00 36.56 330 GLN A C 1
ATOM 2696 O O . GLN A 1 330 ? 6.390 4.160 -24.252 1.00 36.56 330 GLN A O 1
ATOM 2701 N N . THR A 1 331 ? 6.299 5.920 -25.620 1.00 42.19 331 THR A N 1
ATOM 2702 C CA . THR A 1 331 ? 7.333 6.679 -24.930 1.00 42.19 331 THR A CA 1
ATOM 2703 C C . THR A 1 331 ? 6.741 7.013 -23.574 1.00 42.19 331 THR A C 1
ATOM 2705 O O . THR A 1 331 ? 5.627 7.550 -23.548 1.00 42.19 331 THR A O 1
ATOM 2708 N N . CYS A 1 332 ? 7.473 6.736 -22.486 1.00 49.34 332 CYS A N 1
ATOM 2709 C CA . CYS A 1 332 ? 7.231 7.397 -21.203 1.00 49.34 332 CYS A CA 1
ATOM 2710 C C . CYS A 1 332 ? 6.804 8.832 -21.484 1.00 49.34 332 CYS A C 1
ATOM 2712 O O . CYS A 1 332 ? 7.390 9.418 -22.414 1.00 49.34 332 CYS A O 1
ATOM 2714 N N . PRO A 1 333 ? 5.833 9.402 -20.744 1.00 42.34 333 PRO A N 1
ATOM 2715 C CA . PRO A 1 333 ? 5.576 10.823 -20.856 1.00 42.34 333 PRO A CA 1
ATOM 2716 C C . PRO A 1 333 ? 6.942 11.486 -20.874 1.00 42.34 333 PRO A C 1
ATOM 2718 O O . PRO A 1 333 ? 7.723 11.325 -19.932 1.00 42.34 333 PRO A O 1
ATOM 2721 N N . LYS A 1 334 ? 7.299 12.130 -21.997 1.00 38.09 334 LYS A N 1
ATOM 2722 C CA . LYS A 1 334 ? 8.389 13.091 -21.944 1.00 38.09 334 LYS A CA 1
ATOM 2723 C C . LYS A 1 334 ? 7.914 13.981 -20.831 1.00 38.09 334 LYS A C 1
ATOM 2725 O O . LYS A 1 334 ? 6.858 14.589 -21.002 1.00 38.09 334 LYS A O 1
ATOM 2730 N N . PHE A 1 335 ? 8.596 13.947 -19.691 1.00 41.34 335 PHE A N 1
ATOM 2731 C CA . PHE A 1 335 ? 8.336 14.882 -18.624 1.00 41.34 335 PHE A CA 1
ATOM 2732 C C . PHE A 1 335 ? 8.314 16.229 -19.331 1.00 41.34 335 PHE A C 1
ATOM 2734 O O . PHE A 1 335 ? 9.336 16.679 -19.859 1.00 41.34 335 PHE A O 1
ATOM 2741 N N . VAL A 1 336 ? 7.120 16.800 -19.512 1.00 30.41 336 VAL A N 1
ATOM 2742 C CA . VAL A 1 336 ? 7.000 18.152 -20.024 1.00 30.41 336 VAL A CA 1
ATOM 2743 C C . VAL A 1 336 ? 7.385 18.958 -18.810 1.00 30.41 336 VAL A C 1
ATOM 2745 O O . VAL A 1 336 ? 6.542 19.440 -18.063 1.00 30.41 336 VAL A O 1
ATOM 2748 N N . PHE A 1 337 ? 8.696 19.030 -18.575 1.00 36.75 337 PHE A N 1
ATOM 2749 C CA . PHE A 1 337 ? 9.267 20.085 -17.783 1.00 36.75 337 PHE A CA 1
ATOM 2750 C C . PHE A 1 337 ? 8.646 21.337 -18.373 1.00 36.75 337 PHE A C 1
ATOM 2752 O O . PHE A 1 337 ? 8.770 21.584 -19.580 1.00 36.75 337 PHE A O 1
ATOM 2759 N N . LEU A 1 338 ? 7.933 22.102 -17.556 1.00 28.56 338 LEU A N 1
ATOM 2760 C CA . LEU A 1 338 ? 7.581 23.470 -17.892 1.00 28.56 338 LEU A CA 1
ATOM 2761 C C . LEU A 1 338 ? 8.884 24.279 -17.935 1.00 28.56 338 LEU A C 1
ATOM 2763 O O . LEU A 1 338 ? 9.116 25.187 -17.151 1.00 28.56 338 LEU A O 1
ATOM 2767 N N . ASN A 1 339 ? 9.745 23.963 -18.899 1.00 27.42 339 ASN A N 1
ATOM 2768 C CA . ASN A 1 339 ? 10.845 24.777 -19.356 1.00 27.42 339 ASN A CA 1
ATOM 2769 C C . ASN A 1 339 ? 10.216 25.892 -20.192 1.00 27.42 339 ASN A C 1
ATOM 2771 O O . ASN A 1 339 ? 10.400 25.995 -21.407 1.00 27.42 339 ASN A O 1
ATOM 2775 N N . ARG A 1 340 ? 9.421 26.754 -19.547 1.00 28.52 340 ARG A N 1
ATOM 2776 C CA . ARG A 1 340 ? 9.208 28.078 -20.110 1.00 28.52 340 ARG A CA 1
ATOM 2777 C C . ARG A 1 340 ? 10.549 28.777 -19.989 1.00 28.52 340 ARG A C 1
ATOM 2779 O O . ARG A 1 340 ? 10.897 29.301 -18.938 1.00 28.52 340 ARG A O 1
ATOM 2786 N N . LYS A 1 341 ? 11.297 28.775 -21.098 1.00 30.30 341 LYS A N 1
ATOM 2787 C CA . LYS A 1 341 ? 12.310 29.791 -21.375 1.00 30.30 341 LYS A CA 1
ATOM 2788 C C . LYS A 1 341 ? 11.668 31.140 -21.060 1.00 30.30 341 LYS A C 1
ATOM 2790 O O . LYS A 1 341 ? 10.903 31.665 -21.866 1.00 30.30 341 LYS A O 1
ATOM 2795 N N . TYR A 1 342 ? 11.970 31.694 -19.893 1.00 32.75 342 TYR A N 1
ATOM 2796 C CA . TYR A 1 342 ? 11.789 33.111 -19.662 1.00 32.75 342 TYR A CA 1
ATOM 2797 C C . TYR A 1 342 ? 12.787 33.801 -20.586 1.00 32.75 342 TYR A C 1
ATOM 2799 O O . TYR A 1 342 ? 13.969 33.941 -20.278 1.00 32.75 342 TYR A O 1
ATOM 2807 N N . THR A 1 343 ? 12.325 34.187 -21.774 1.00 29.16 343 THR A N 1
ATOM 2808 C CA . THR A 1 343 ? 12.983 35.229 -22.552 1.00 29.16 343 THR A CA 1
ATOM 2809 C C . THR A 1 343 ? 13.088 36.445 -21.643 1.00 29.16 343 THR A C 1
ATOM 2811 O O . THR A 1 343 ? 12.084 37.113 -21.390 1.00 29.16 343 THR A O 1
ATOM 2814 N N . ARG A 1 344 ? 14.294 36.717 -21.129 1.00 28.00 344 ARG A N 1
ATOM 2815 C CA . ARG A 1 344 ? 14.636 38.025 -20.573 1.00 28.00 344 ARG A CA 1
ATOM 2816 C C . ARG A 1 344 ? 14.330 39.053 -21.658 1.00 28.00 344 ARG A C 1
ATOM 2818 O O . ARG A 1 344 ? 15.065 39.157 -22.635 1.00 28.00 344 ARG A O 1
ATOM 2825 N N . ARG A 1 345 ? 13.244 39.807 -21.495 1.00 31.64 345 ARG A N 1
ATOM 2826 C CA . ARG A 1 345 ? 13.165 41.143 -22.078 1.00 31.64 345 ARG A CA 1
ATOM 2827 C C . ARG A 1 345 ? 14.094 42.009 -21.241 1.00 31.64 345 ARG A C 1
ATOM 2829 O O . ARG A 1 345 ? 13.769 42.349 -20.110 1.00 31.64 345 ARG A O 1
ATOM 2836 N N . THR A 1 346 ? 15.279 42.271 -21.771 1.00 34.38 346 THR A N 1
ATOM 2837 C CA . THR A 1 346 ? 16.106 43.392 -21.331 1.00 34.38 346 THR A CA 1
ATOM 2838 C C . THR A 1 346 ? 15.334 44.677 -21.622 1.00 34.38 346 THR A C 1
ATOM 2840 O O . THR A 1 346 ? 14.888 44.868 -22.757 1.00 34.38 346 THR A O 1
ATOM 2843 N N . ALA A 1 347 ? 15.123 45.484 -20.583 1.00 37.09 347 ALA A N 1
ATOM 2844 C CA . ALA A 1 347 ? 14.798 46.899 -20.718 1.00 37.09 347 ALA A CA 1
ATOM 2845 C C . ALA A 1 347 ? 16.063 47.683 -21.076 1.00 37.09 347 ALA A C 1
ATOM 2847 O O . ALA A 1 347 ? 17.154 47.231 -20.645 1.00 37.09 347 ALA A O 1
#

Sequence (347 aa):
MYKNFFKPLRIFNLLSFILLTATIHGYAQPQPSNFDPSDPAYNHVSVFIEEETLHTIPRPYSAVHHYGPFMRYTIDPQITIRFNIEGGESEDIRLQPLVDEAATYWNEILGDQGLTIVPFSSGGGIPNFIIQTVPNSYFYDDFNMQSSMAITYEAGYSGLRYLNSHYSFITSPGIYVRQSDEITRAELQQLETNFGTNNRTVLLENFVYTLILHEFGHAVGLSHPRTRTNAISLYPPSSERWHTNDELGVASLETLQDRPQPGLMENYQFEFLQALYLYNQPQYQHLARHMIHLSDGERRWIRAMVSCTRRYDPPPPEENRELNSNVNNQTCPKFVFLNRKYTRRTA

Organism: NCBI:txid290111

pLDDT: mean 75.5, std 23.05, range [25.03, 98.69]

InterPro domains:
  IPR024079 Metallopeptidase, catalytic domain superfamily [G3DSA:3.40.390.10] (48-311)

Secondary structure (DSSP, 8-state):
--SSSHHHHHHHHHHHHHHHHHHHHHHT----TT--TT-GGG--EEEEBPGGGTTSS--B--HHHHHTTEEEEE--TT-EEEEEETTTEEEEEEHHHHHHHHHHHHHHHHGGGT-EEEEGGG-SS---EEEEEE-THHHHHSS--TT-SEEEE-TT-TTHHHHHHH-TT--SSEEEEESEEEE-HHHHHHHHHHHS---HHHHHHHHHHHHHHHHHHHHHTEE----TT--S-----SSS---SSSEEEE--TTTTSSSPPPPTT-S-HHHHHHHHHHHHTTT-SS--GGG----HHHHHHHHHHTT------PPPPTT-------S--------------------

Radius of gyration: 24.69 Å; Cα contacts (8 Å, |Δi|>4): 481; chains: 1; bounding box: 70×68×70 Å

Foldseek 3Di:
DPPPPVVVVVVVVVVVVVVVVVVVCVVPVDQPPPPDQPPLLQQQWKWFWQPVCPVPPTATDALCVQCNLEQAEEDDQPAWEKEQEPPGDIDTAGCVVLLVVLQVQVCVQCVVLRHHYYYPVVDDDDHAEYEHEDELVVCVPDPVNNVDQKAWDAGNRPCLVVCVVVDVVSDHTYIYGHNYDYDYPVLLVLLCQAAVDNPSNVSVSLLSSLVSNLNVLVNLTIAARDDPPPPPDDDDDDPDDDDDPRMDGGGDVQSSDPQRQRASNHPDSSVSSNSLSVSCVVPDSHDDSVSSDGGPVSSVQSSLRNCQDPPPPPPPDPPDPDDDPDDPDSHRPPPVPPPPPPPPPDD